Protein AF-A0A1W9QIY6-F1 (afdb_monomer_lite)

Sequence (281 aa):
MATATATATAMAIITSTATITTITSITTGARTDMPSLVPIFASGVRSLRSHEGMNVRVPRATLAYTARLLQLASQSLPTGAFAYSSGLEAVVELGWVKGEDGWREYLVTMLTSSVARLEIPYFLRMYDAWEARDGALAASFSARLRASRETRELAEQEGQMGRALARVLKELFPELELDDRSFRTYAQALSLGSVCYGIPREEAATLLAYSWVEQHVTALARLLPLGPLASQKLLDGVLPSIGRAVLIGSSLKDDEIGASCPRLALASAFHETQYCRVFRS

Secondary structure (DSSP, 8-state):
-----------------------------------------------------------HHHHHHHHHHHHHH-TTSSS-GGGB-TTHHHHHHTT-S-HHHHHHHHHHHHIIIIITTTHHHHHHHHHHHHHTT-HHHHHHHHHHHHHT--SHHHHHHHHHHHHHHHHHHHHH-GGG---GGG---HHHHHHHHHHHTT--HHHHHHHHHHHHHHHHHHHHHHHS---HHHHHHHHHHHTTHHHHHHHHHHH--GGG-----HHHHHHHHHHTT-SS-SSB-

Structure (mmCIF, N/CA/C/O backbone):
data_AF-A0A1W9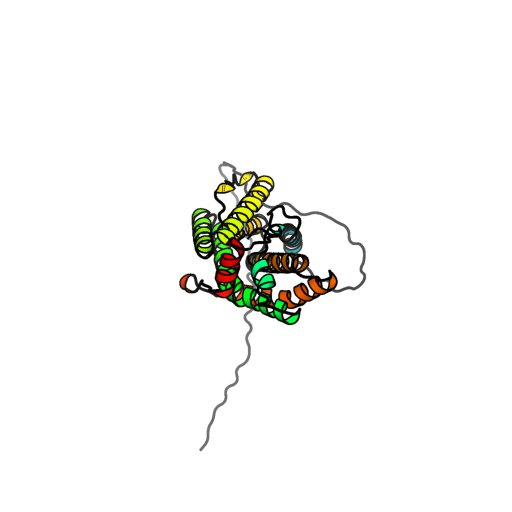QIY6-F1
#
_entry.id   AF-A0A1W9QIY6-F1
#
loop_
_atom_site.group_PDB
_atom_site.id
_atom_site.type_symbol
_atom_site.label_atom_id
_atom_site.label_alt_id
_atom_site.label_comp_id
_atom_site.label_asym_id
_atom_site.label_entity_id
_atom_site.label_seq_id
_atom_site.pdbx_PDB_ins_code
_atom_site.Cartn_x
_atom_site.Cartn_y
_atom_site.Cartn_z
_atom_site.occupancy
_atom_site.B_iso_or_equiv
_atom_site.auth_seq_id
_atom_site.auth_comp_id
_atom_site.auth_asym_id
_atom_site.auth_atom_id
_atom_site.pdbx_PDB_model_num
ATOM 1 N N . MET A 1 1 ? 25.349 -64.087 14.393 1.00 39.38 1 MET A N 1
ATOM 2 C CA . MET A 1 1 ? 26.228 -63.804 13.235 1.00 39.38 1 MET A CA 1
ATOM 3 C C . MET A 1 1 ? 25.553 -62.690 12.443 1.00 39.38 1 MET A C 1
ATOM 5 O O . MET A 1 1 ? 24.584 -62.973 11.765 1.00 39.38 1 MET A O 1
ATOM 9 N N . ALA A 1 2 ? 25.723 -61.409 12.771 1.00 31.97 2 ALA A N 1
ATOM 10 C CA . ALA A 1 2 ? 26.925 -60.573 12.655 1.00 31.97 2 ALA A CA 1
ATOM 11 C C . ALA A 1 2 ? 27.377 -60.402 11.196 1.00 31.97 2 ALA A C 1
ATOM 13 O O . ALA A 1 2 ? 28.054 -61.290 10.695 1.00 31.97 2 ALA A O 1
ATOM 14 N N . THR A 1 3 ? 26.995 -59.281 10.568 1.00 31.58 3 THR A N 1
ATOM 15 C CA . THR A 1 3 ? 27.915 -58.240 10.056 1.00 31.58 3 THR A CA 1
ATOM 16 C C . THR A 1 3 ? 27.118 -57.061 9.479 1.00 31.58 3 THR A C 1
ATOM 18 O O . THR A 1 3 ? 26.501 -57.151 8.425 1.00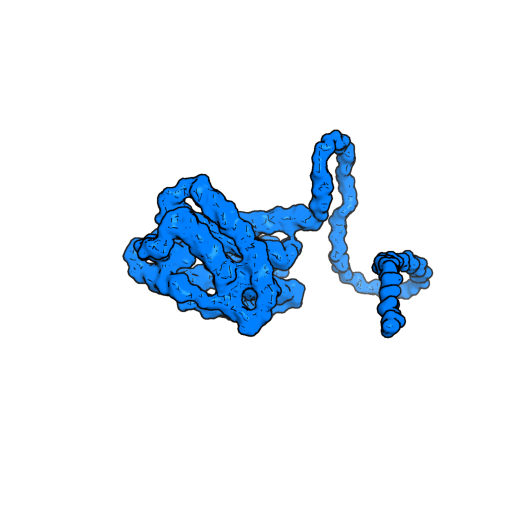 31.58 3 THR A O 1
ATOM 21 N N . ALA A 1 4 ? 27.139 -55.939 10.201 1.00 29.39 4 ALA A N 1
ATOM 22 C CA . ALA A 1 4 ? 26.782 -54.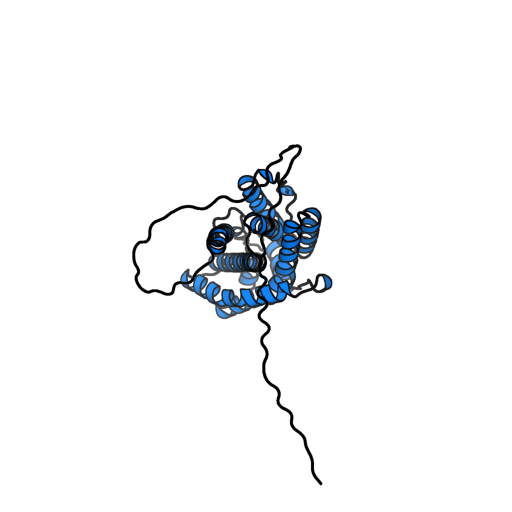619 9.696 1.00 29.39 4 ALA A CA 1
ATOM 23 C C . ALA A 1 4 ? 28.037 -53.988 9.077 1.00 29.39 4 ALA A C 1
ATOM 25 O O . ALA A 1 4 ? 29.111 -54.053 9.678 1.00 29.39 4 ALA A O 1
ATOM 26 N N . THR A 1 5 ? 27.916 -53.378 7.900 1.00 30.22 5 THR A N 1
ATOM 27 C CA . THR A 1 5 ? 29.015 -52.655 7.249 1.00 30.22 5 THR A CA 1
ATOM 28 C C . THR A 1 5 ? 28.595 -51.202 7.080 1.00 30.22 5 THR A C 1
ATOM 30 O O . THR A 1 5 ? 27.742 -50.874 6.262 1.00 30.22 5 THR A O 1
ATOM 33 N N . ALA A 1 6 ? 29.172 -50.340 7.915 1.00 29.09 6 ALA A N 1
ATOM 34 C CA . ALA A 1 6 ? 29.134 -48.896 7.765 1.00 29.09 6 ALA A CA 1
ATOM 35 C C . ALA A 1 6 ? 30.196 -48.479 6.740 1.00 29.09 6 ALA A C 1
ATOM 37 O O . ALA A 1 6 ? 31.331 -48.955 6.793 1.00 29.09 6 ALA A O 1
ATOM 38 N N . THR A 1 7 ? 29.854 -47.574 5.828 1.00 27.81 7 THR A N 1
ATOM 39 C CA . THR A 1 7 ? 30.834 -46.920 4.955 1.00 27.81 7 THR A CA 1
ATOM 40 C C . THR A 1 7 ? 30.549 -45.427 4.956 1.00 27.81 7 THR A C 1
ATOM 42 O O . THR A 1 7 ? 29.566 -44.957 4.393 1.00 27.81 7 THR A O 1
ATOM 45 N N . ALA A 1 8 ? 31.403 -44.694 5.667 1.00 26.58 8 ALA A N 1
ATOM 46 C CA . ALA A 1 8 ? 31.514 -43.249 5.598 1.00 26.58 8 ALA A CA 1
ATOM 47 C C . ALA A 1 8 ? 32.341 -42.883 4.358 1.00 26.58 8 ALA A C 1
ATOM 49 O O . ALA A 1 8 ? 33.384 -43.489 4.107 1.00 26.58 8 ALA A O 1
ATOM 50 N N . THR A 1 9 ? 31.921 -41.883 3.587 1.00 27.36 9 THR A N 1
ATOM 51 C CA . THR A 1 9 ? 32.791 -41.243 2.592 1.00 27.36 9 THR A CA 1
ATOM 52 C C . THR A 1 9 ? 32.482 -39.754 2.533 1.00 27.36 9 THR A C 1
ATOM 54 O O . THR A 1 9 ? 31.329 -39.334 2.483 1.00 27.36 9 THR A O 1
ATOM 57 N N . ALA A 1 10 ? 33.554 -38.977 2.640 1.00 25.50 10 ALA A N 1
ATOM 58 C CA . ALA A 1 10 ? 33.591 -37.547 2.855 1.00 25.50 10 ALA A CA 1
ATOM 59 C C . ALA A 1 10 ? 33.509 -36.731 1.550 1.00 25.50 10 ALA A C 1
ATOM 61 O O . ALA A 1 10 ? 34.057 -37.120 0.527 1.00 25.50 10 ALA A O 1
ATOM 62 N N . MET A 1 11 ? 32.860 -35.569 1.664 1.00 24.28 11 MET A N 1
ATOM 63 C CA . MET A 1 11 ? 33.299 -34.238 1.216 1.00 24.28 11 MET A CA 1
ATOM 64 C C . MET A 1 11 ? 33.995 -34.101 -0.156 1.00 24.28 11 MET A C 1
ATOM 66 O O . MET A 1 11 ? 35.183 -34.370 -0.295 1.00 24.28 11 MET A O 1
ATOM 70 N N . ALA A 1 12 ? 33.294 -33.490 -1.117 1.00 26.06 12 ALA A N 1
ATOM 71 C CA . ALA A 1 12 ? 33.915 -32.711 -2.190 1.00 26.06 12 ALA A CA 1
ATOM 72 C C . ALA A 1 12 ? 32.985 -31.557 -2.604 1.00 26.06 12 ALA A C 1
ATOM 74 O O . ALA A 1 12 ? 31.946 -31.750 -3.230 1.00 26.06 12 ALA A O 1
ATOM 75 N N . ILE A 1 13 ? 33.371 -30.348 -2.197 1.00 25.62 13 ILE A N 1
ATOM 76 C CA . ILE A 1 13 ? 32.809 -29.069 -2.632 1.00 25.62 13 ILE A CA 1
ATOM 77 C C . ILE A 1 13 ? 33.327 -28.823 -4.053 1.00 25.62 13 ILE A C 1
ATOM 79 O O . ILE A 1 13 ? 34.534 -28.696 -4.248 1.00 25.62 13 ILE A O 1
ATOM 83 N N . ILE A 1 14 ? 32.437 -28.779 -5.045 1.00 27.16 14 ILE A N 1
ATOM 84 C CA . ILE A 1 14 ? 32.790 -28.405 -6.421 1.00 27.16 14 ILE A CA 1
ATOM 85 C C . ILE A 1 14 ? 32.578 -26.898 -6.565 1.00 27.16 14 ILE A C 1
ATOM 87 O O . ILE A 1 14 ? 31.472 -26.421 -6.811 1.00 27.16 14 ILE A O 1
ATOM 91 N N . THR A 1 15 ? 33.657 -26.145 -6.391 1.00 27.17 15 THR A N 1
ATOM 92 C CA . THR A 1 15 ? 33.770 -24.738 -6.783 1.00 27.17 15 THR A CA 1
ATOM 93 C C . THR A 1 15 ? 34.096 -24.692 -8.277 1.00 27.17 15 THR A C 1
ATOM 95 O O . THR A 1 15 ? 35.174 -25.114 -8.692 1.00 27.17 15 THR A O 1
ATOM 98 N N . SER A 1 16 ? 33.162 -24.218 -9.105 1.00 26.12 16 SER A N 1
ATOM 99 C CA . SER A 1 16 ? 33.398 -23.989 -10.535 1.00 26.12 16 SER A CA 1
ATOM 100 C C . SER A 1 16 ? 33.968 -22.586 -10.741 1.00 26.12 16 SER A C 1
ATOM 102 O O . SER A 1 16 ? 33.288 -21.589 -10.500 1.00 26.12 16 SER A O 1
ATOM 104 N N . THR A 1 17 ? 35.225 -22.515 -11.177 1.00 29.08 17 THR A N 1
ATOM 105 C CA . THR A 1 17 ? 35.900 -21.281 -11.594 1.00 29.08 17 THR A CA 1
ATOM 106 C C . THR A 1 17 ? 36.107 -21.371 -13.104 1.00 29.08 17 THR A C 1
ATOM 108 O O . THR A 1 17 ? 36.933 -22.155 -13.567 1.00 29.08 17 THR A O 1
ATOM 111 N N . ALA A 1 18 ? 35.330 -20.619 -13.885 1.00 29.48 18 ALA A N 1
ATOM 112 C CA . ALA A 1 18 ? 35.462 -20.579 -15.339 1.00 29.48 18 ALA A CA 1
ATOM 113 C C . ALA A 1 18 ? 36.500 -19.523 -15.754 1.00 29.48 18 ALA A C 1
ATOM 115 O O . ALA A 1 18 ? 36.331 -18.326 -15.522 1.00 29.48 18 ALA A O 1
ATOM 116 N N . THR A 1 19 ? 37.584 -19.993 -16.364 1.00 27.09 19 THR A N 1
ATOM 117 C CA . THR A 1 19 ? 38.671 -19.202 -16.951 1.00 27.09 19 THR A CA 1
ATOM 118 C C . THR A 1 19 ? 38.231 -18.645 -18.309 1.00 27.09 19 THR A C 1
ATOM 120 O O . THR A 1 19 ? 37.848 -19.411 -19.189 1.00 27.09 19 THR A O 1
ATOM 123 N N . ILE A 1 20 ? 38.299 -17.324 -18.505 1.00 30.12 20 ILE A N 1
ATOM 124 C CA . ILE A 1 20 ? 38.064 -16.683 -19.810 1.00 30.12 20 ILE A CA 1
ATOM 125 C C . ILE A 1 20 ? 39.390 -16.636 -20.577 1.00 30.12 20 ILE A C 1
ATOM 127 O O . ILE A 1 20 ? 40.327 -15.946 -20.178 1.00 30.12 20 ILE A O 1
ATOM 131 N N . THR A 1 21 ? 39.461 -17.378 -21.681 1.00 25.92 21 THR A N 1
ATOM 132 C CA . THR A 1 21 ? 40.557 -17.339 -22.656 1.00 25.92 21 THR A CA 1
ATOM 133 C C . THR A 1 21 ? 40.233 -16.321 -23.749 1.00 25.92 21 THR A C 1
ATOM 135 O O . THR A 1 21 ? 39.252 -16.462 -24.473 1.00 25.92 21 THR A O 1
ATOM 138 N N . THR A 1 22 ? 41.075 -15.297 -23.877 1.00 25.16 22 THR A N 1
ATOM 139 C CA . THR A 1 22 ? 41.044 -14.301 -24.955 1.00 25.16 22 THR A CA 1
ATOM 140 C C . THR A 1 22 ? 41.525 -14.923 -26.268 1.00 25.16 22 THR A C 1
ATOM 142 O O . THR A 1 22 ? 42.641 -15.437 -26.323 1.00 25.16 22 THR A O 1
ATOM 145 N N . ILE A 1 23 ? 40.730 -14.831 -27.339 1.00 28.09 23 ILE A N 1
ATOM 146 C CA . ILE A 1 23 ? 41.186 -15.077 -28.716 1.00 28.09 23 ILE A CA 1
ATOM 147 C C . ILE A 1 23 ? 40.955 -13.809 -29.538 1.00 28.09 23 ILE A C 1
ATOM 149 O O . ILE A 1 23 ? 39.829 -13.349 -29.714 1.00 28.09 23 ILE A O 1
ATOM 153 N N . THR A 1 24 ? 42.057 -13.261 -30.040 1.00 25.56 24 THR A N 1
ATOM 154 C CA . THR A 1 24 ? 42.129 -12.139 -30.976 1.00 25.56 24 THR A CA 1
ATOM 155 C C . THR A 1 24 ? 42.009 -12.663 -32.407 1.00 25.56 24 THR A C 1
ATOM 157 O O . THR A 1 24 ? 42.781 -13.536 -32.795 1.00 25.56 24 THR A O 1
ATOM 160 N N . SER A 1 25 ? 41.123 -12.092 -33.228 1.00 28.03 25 SER A N 1
ATOM 161 C CA . SER A 1 25 ? 41.323 -12.063 -34.685 1.00 28.03 25 SER A CA 1
ATOM 162 C C . SER A 1 25 ? 40.642 -10.849 -35.331 1.00 28.03 25 SER A C 1
ATOM 164 O O . SER A 1 25 ? 39.572 -10.409 -34.920 1.00 28.03 25 SER A O 1
ATOM 166 N N . ILE A 1 26 ? 41.355 -10.286 -36.304 1.00 27.16 26 ILE A N 1
ATOM 167 C CA . ILE A 1 26 ? 41.074 -9.115 -37.151 1.00 27.16 26 ILE A CA 1
ATOM 168 C C . ILE A 1 26 ? 40.414 -9.691 -38.434 1.00 27.16 26 ILE A C 1
ATOM 170 O O . ILE A 1 26 ? 40.800 -10.780 -38.851 1.00 27.16 26 ILE A O 1
ATOM 174 N N . THR A 1 27 ? 39.407 -9.116 -39.114 1.00 28.03 27 THR A N 1
ATOM 175 C CA . THR A 1 27 ? 39.529 -8.036 -40.124 1.00 28.03 27 THR A CA 1
ATOM 176 C C . THR A 1 27 ? 38.155 -7.739 -40.791 1.00 28.03 27 THR A C 1
ATOM 178 O O . THR A 1 27 ? 37.427 -8.667 -41.121 1.00 28.03 27 THR A O 1
ATOM 181 N N . THR A 1 28 ? 37.911 -6.454 -41.104 1.00 27.62 28 THR A N 1
ATOM 182 C CA . THR A 1 28 ? 37.117 -5.844 -42.216 1.00 27.62 28 THR A CA 1
ATOM 183 C C . THR A 1 28 ? 35.589 -5.991 -42.353 1.00 27.62 28 THR A C 1
ATOM 185 O O . THR A 1 28 ? 35.088 -7.049 -42.708 1.00 27.62 28 THR A O 1
ATOM 188 N N . GLY A 1 29 ? 34.903 -4.832 -42.363 1.00 26.58 29 GLY A N 1
ATOM 189 C CA . GLY A 1 29 ? 33.902 -4.510 -43.397 1.00 26.58 29 GLY A CA 1
ATOM 190 C C . GLY A 1 29 ? 32.518 -4.020 -42.942 1.00 26.58 29 GLY A C 1
ATOM 191 O O . GLY A 1 29 ? 31.693 -4.819 -42.536 1.00 26.58 29 GLY A O 1
ATOM 192 N N . ALA A 1 30 ? 32.256 -2.727 -43.180 1.00 30.72 30 ALA A N 1
ATOM 193 C CA . ALA A 1 30 ? 30.953 -2.043 -43.300 1.00 30.72 30 ALA A CA 1
ATOM 194 C C . ALA A 1 30 ? 30.138 -1.710 -42.023 1.00 30.72 30 ALA A C 1
ATOM 196 O O . ALA A 1 30 ? 29.477 -2.537 -41.407 1.00 30.72 30 ALA A O 1
ATOM 197 N N . ARG A 1 31 ? 30.160 -0.405 -41.711 1.00 27.34 31 ARG A N 1
ATOM 198 C CA . ARG A 1 31 ? 29.375 0.336 -40.714 1.00 27.34 31 ARG A CA 1
ATOM 199 C C . ARG A 1 31 ? 27.925 0.559 -41.157 1.00 27.34 31 ARG A C 1
ATOM 201 O O . ARG A 1 31 ? 27.717 1.059 -42.257 1.00 27.34 31 ARG A O 1
ATOM 208 N N . THR A 1 32 ? 26.992 0.405 -40.220 1.00 31.30 32 THR A N 1
ATOM 209 C CA . THR A 1 32 ? 25.872 1.338 -39.989 1.00 31.30 32 THR A CA 1
ATOM 210 C C . THR A 1 32 ? 25.562 1.316 -38.492 1.00 31.30 32 THR A C 1
ATOM 212 O O . THR A 1 32 ? 25.015 0.340 -37.983 1.00 31.30 32 THR A O 1
ATOM 215 N N . ASP A 1 33 ? 25.994 2.369 -37.799 1.00 27.83 33 ASP A N 1
ATOM 216 C CA . ASP A 1 33 ? 25.956 2.528 -36.345 1.00 27.83 33 ASP A CA 1
ATOM 217 C C . ASP A 1 33 ? 24.582 3.047 -35.865 1.00 27.83 33 ASP A C 1
ATOM 219 O O . ASP A 1 33 ? 24.075 4.044 -36.376 1.00 27.83 33 ASP A O 1
ATOM 223 N N . MET A 1 34 ? 24.018 2.413 -34.833 1.00 31.78 34 MET A N 1
ATOM 224 C CA . MET A 1 34 ? 23.000 2.968 -33.923 1.00 31.78 34 MET A CA 1
ATOM 225 C C . MET A 1 34 ? 23.509 2.718 -32.492 1.00 31.78 34 MET A C 1
ATOM 227 O O . MET A 1 34 ? 23.893 1.585 -32.193 1.00 31.78 34 MET A O 1
ATOM 231 N N . PRO A 1 35 ? 23.597 3.731 -31.610 1.00 34.00 35 PRO A N 1
ATOM 232 C CA . PRO A 1 35 ? 24.405 3.611 -30.403 1.00 34.00 35 PRO A CA 1
ATOM 233 C C . PRO A 1 35 ? 23.684 2.854 -29.280 1.00 34.00 35 PRO A C 1
ATOM 235 O O . PRO A 1 35 ? 22.602 3.225 -28.830 1.00 34.00 35 PRO A O 1
ATOM 238 N N . SER A 1 36 ? 24.354 1.815 -28.783 1.00 30.31 36 SER A N 1
ATOM 239 C CA . SER A 1 36 ? 24.078 1.130 -27.523 1.00 30.31 36 SER A CA 1
ATOM 240 C C . SER A 1 36 ? 24.433 2.027 -26.329 1.00 30.31 36 SER A C 1
ATOM 242 O O . SER A 1 36 ? 25.580 2.461 -26.199 1.00 30.31 36 SER A O 1
ATOM 244 N N . LEU A 1 37 ? 23.478 2.271 -25.431 1.00 33.72 37 LEU A N 1
ATOM 245 C CA . LEU A 1 37 ? 23.706 2.976 -24.167 1.00 33.72 37 LEU A CA 1
ATOM 246 C C . LEU A 1 37 ? 24.400 2.048 -23.156 1.00 33.72 37 LEU A C 1
ATOM 248 O O . LEU A 1 37 ? 23.776 1.173 -22.563 1.00 33.72 37 LEU A O 1
ATOM 252 N N . VAL A 1 38 ? 25.700 2.261 -22.957 1.00 35.72 38 VAL A N 1
ATOM 253 C CA . VAL A 1 38 ? 26.487 1.718 -21.837 1.00 35.72 38 VAL A CA 1
ATOM 254 C C . VAL A 1 38 ? 26.607 2.814 -20.770 1.00 35.72 38 VAL A C 1
ATOM 256 O O . VAL A 1 38 ? 26.908 3.955 -21.128 1.00 35.72 38 VAL A O 1
ATOM 259 N N . PRO A 1 39 ? 26.415 2.531 -19.468 1.00 34.41 39 PRO A N 1
ATOM 260 C CA . PRO A 1 39 ? 26.562 3.553 -18.444 1.00 34.41 39 PRO A CA 1
ATOM 261 C C . PRO A 1 39 ? 28.043 3.830 -18.145 1.00 34.41 39 PRO A C 1
ATOM 263 O O . PRO A 1 39 ? 28.804 2.967 -17.708 1.00 34.41 39 PRO A O 1
ATOM 266 N N . ILE A 1 40 ? 28.430 5.082 -18.375 1.00 32.00 40 ILE A N 1
ATOM 267 C CA . ILE A 1 40 ? 29.709 5.691 -18.011 1.00 32.00 40 ILE A CA 1
ATOM 268 C C . ILE A 1 40 ? 29.637 6.088 -16.539 1.00 32.00 40 ILE A C 1
ATOM 270 O O . ILE A 1 40 ? 28.894 7.007 -16.239 1.00 32.00 40 ILE A O 1
ATOM 274 N N . PHE A 1 41 ? 30.431 5.487 -15.647 1.00 34.62 41 PHE A N 1
ATOM 275 C CA . PHE A 1 41 ? 30.936 6.174 -14.445 1.00 34.62 41 PHE A CA 1
ATOM 276 C C . PHE A 1 41 ? 32.203 5.494 -13.910 1.00 34.62 41 PHE A C 1
ATOM 278 O O . PHE A 1 41 ? 32.162 4.607 -13.058 1.00 34.62 41 PHE A O 1
ATOM 285 N N . ALA A 1 42 ? 33.357 5.974 -14.368 1.00 30.86 42 ALA A N 1
ATOM 286 C CA . ALA A 1 42 ? 34.632 5.767 -13.700 1.00 30.86 42 ALA A CA 1
ATOM 287 C C . ALA A 1 42 ? 35.417 7.081 -13.702 1.00 30.86 42 ALA A C 1
ATOM 289 O O . ALA A 1 42 ? 35.893 7.489 -14.751 1.00 30.86 42 ALA A O 1
ATOM 290 N N . SER A 1 43 ? 35.562 7.713 -12.531 1.00 28.69 43 SER A N 1
ATOM 291 C CA . SER A 1 43 ? 36.847 8.248 -12.050 1.00 28.69 43 SER A CA 1
ATOM 292 C C . SER A 1 43 ? 36.692 9.071 -10.765 1.00 28.69 43 SER A C 1
ATOM 294 O O . SER A 1 43 ? 36.016 10.092 -10.752 1.00 28.69 43 SER A O 1
ATOM 296 N N . GLY A 1 44 ? 37.418 8.648 -9.725 1.00 28.72 44 GLY A N 1
ATOM 297 C CA . GLY A 1 44 ? 38.233 9.539 -8.893 1.00 28.72 44 GLY A CA 1
ATOM 298 C C . GLY A 1 44 ? 37.568 10.306 -7.749 1.00 28.72 44 GLY A C 1
ATOM 299 O O . GLY A 1 44 ? 37.125 11.425 -7.949 1.00 28.72 44 GLY A O 1
ATOM 300 N N . VAL A 1 45 ? 37.707 9.800 -6.515 1.00 34.28 45 VAL A N 1
ATOM 301 C CA . VAL A 1 45 ? 37.973 10.659 -5.343 1.00 34.28 45 VAL A CA 1
ATOM 302 C C . VAL A 1 45 ? 38.999 9.971 -4.435 1.00 34.28 45 VAL A C 1
ATOM 304 O O . VAL A 1 45 ? 38.907 8.778 -4.150 1.00 34.28 45 VAL A O 1
ATOM 307 N N . ARG A 1 46 ? 40.015 10.752 -4.051 1.00 28.14 46 ARG A N 1
ATOM 308 C CA . ARG A 1 46 ? 41.171 10.408 -3.212 1.00 28.14 46 ARG A CA 1
ATOM 309 C C . ARG A 1 46 ? 40.775 9.906 -1.819 1.00 28.14 46 ARG A C 1
ATOM 311 O O . ARG A 1 46 ? 39.884 10.445 -1.178 1.00 28.14 46 ARG A O 1
ATOM 318 N N . SER A 1 47 ? 41.551 8.928 -1.357 1.00 29.83 47 SER A N 1
ATOM 319 C CA . SER A 1 47 ? 41.583 8.376 -0.001 1.00 29.83 47 SER A CA 1
ATOM 320 C C . SER A 1 47 ? 41.898 9.437 1.064 1.00 29.83 47 SER A C 1
ATOM 322 O O . SER A 1 47 ? 42.914 10.128 0.967 1.00 29.83 47 SER A O 1
ATOM 324 N N . LEU A 1 48 ? 41.061 9.507 2.102 1.00 29.31 48 LEU A N 1
ATOM 325 C CA . LEU A 1 48 ? 41.402 10.040 3.423 1.00 29.31 48 LEU A CA 1
ATOM 326 C C . LEU A 1 48 ? 41.235 8.911 4.450 1.00 29.31 48 LEU A C 1
ATOM 328 O O . LEU A 1 48 ? 40.308 8.107 4.368 1.00 29.31 48 LEU A O 1
ATOM 332 N N . ARG A 1 49 ? 42.216 8.808 5.349 1.00 31.59 49 ARG A N 1
ATOM 333 C CA . ARG A 1 49 ? 42.507 7.637 6.184 1.00 31.59 49 ARG A CA 1
ATOM 334 C C . ARG A 1 49 ? 41.476 7.398 7.301 1.00 31.59 49 ARG A C 1
ATOM 336 O O . ARG A 1 49 ? 41.101 8.314 8.019 1.00 31.59 49 ARG A O 1
ATOM 343 N N . SER A 1 50 ? 41.112 6.120 7.404 1.00 33.59 50 SER A N 1
ATOM 344 C CA . SER A 1 50 ? 40.554 5.305 8.499 1.00 33.59 50 SER A CA 1
ATOM 345 C C . SER A 1 50 ? 40.294 5.921 9.886 1.00 33.59 50 SER A C 1
ATOM 347 O O . SER A 1 50 ? 41.234 6.225 10.619 1.00 33.59 50 SER A O 1
ATOM 349 N N . HIS A 1 51 ? 39.029 5.844 10.315 1.00 32.06 51 HIS A N 1
ATOM 350 C CA . HIS A 1 51 ? 38.665 5.346 11.646 1.00 32.06 51 HIS A CA 1
ATOM 351 C C . HIS A 1 51 ? 37.944 3.999 11.470 1.00 32.06 51 HIS A C 1
ATOM 353 O O . HIS A 1 51 ? 37.078 3.869 10.605 1.00 32.06 51 HIS A O 1
ATOM 359 N N . GLU A 1 52 ? 38.356 2.985 12.233 1.00 41.78 52 GLU A N 1
ATOM 360 C CA . GLU A 1 52 ? 37.788 1.633 12.227 1.00 41.78 52 GLU A CA 1
ATOM 361 C C . GLU A 1 52 ? 36.304 1.659 12.618 1.00 41.78 52 GLU A C 1
ATOM 363 O O . GLU A 1 52 ? 35.941 1.974 13.747 1.00 41.78 52 GLU A O 1
ATOM 368 N N . GLY A 1 53 ? 35.443 1.320 11.663 1.00 33.47 53 GLY A N 1
ATOM 369 C CA . GLY A 1 53 ? 34.009 1.170 11.854 1.00 33.47 53 GLY A CA 1
ATOM 370 C C . GLY A 1 53 ? 33.450 0.347 10.702 1.00 33.47 53 GLY A C 1
ATOM 371 O O . GLY A 1 53 ? 33.623 0.714 9.544 1.00 33.47 53 GLY A O 1
ATOM 372 N N . MET A 1 54 ? 32.877 -0.808 11.042 1.00 32.34 54 MET A N 1
ATOM 373 C CA . MET A 1 54 ? 32.047 -1.704 10.229 1.00 32.34 54 MET A CA 1
ATOM 374 C C . MET A 1 54 ? 31.872 -1.272 8.760 1.00 32.34 54 MET A C 1
ATOM 376 O O . MET A 1 54 ? 30.972 -0.513 8.409 1.00 32.34 54 MET A O 1
ATOM 380 N N . ASN A 1 55 ? 32.756 -1.762 7.890 1.00 32.44 55 ASN A N 1
ATOM 381 C CA . ASN A 1 55 ? 32.752 -1.431 6.469 1.00 32.44 55 ASN A CA 1
ATOM 382 C C . ASN A 1 55 ? 31.660 -2.259 5.767 1.00 32.44 55 ASN A C 1
ATOM 384 O O . ASN A 1 55 ? 31.947 -3.234 5.069 1.00 32.44 55 ASN A O 1
ATOM 388 N N . VAL A 1 56 ? 30.389 -1.919 6.010 1.00 39.56 56 VAL A N 1
ATOM 389 C CA . VAL A 1 56 ? 29.259 -2.481 5.265 1.00 39.56 56 VAL A CA 1
ATOM 390 C C . VAL A 1 56 ? 29.402 -1.973 3.835 1.00 39.56 56 VAL A C 1
ATOM 392 O O . VAL A 1 56 ? 29.040 -0.841 3.519 1.00 39.56 56 VAL A O 1
ATOM 395 N N . ARG A 1 57 ? 29.995 -2.794 2.963 1.00 34.69 57 ARG A N 1
ATOM 396 C CA . ARG A 1 57 ? 30.032 -2.543 1.520 1.00 34.69 57 ARG A CA 1
ATOM 397 C C . ARG A 1 57 ? 28.611 -2.664 0.980 1.00 34.69 57 ARG A C 1
ATOM 399 O O . ARG A 1 57 ? 28.237 -3.698 0.441 1.00 34.69 57 ARG A O 1
ATOM 406 N N . VAL A 1 58 ? 27.820 -1.608 1.129 1.00 45.06 58 VAL A N 1
ATOM 407 C CA . VAL A 1 58 ? 26.570 -1.463 0.389 1.00 45.06 58 VAL A CA 1
ATOM 408 C C . VAL A 1 58 ? 26.956 -1.307 -1.089 1.00 45.06 58 VAL A C 1
ATOM 410 O O . VAL A 1 58 ? 27.750 -0.412 -1.407 1.00 45.06 58 VAL A O 1
ATOM 413 N N . PRO A 1 59 ? 26.484 -2.173 -2.004 1.00 45.66 59 PRO A N 1
ATOM 414 C CA . PRO A 1 59 ? 26.767 -2.019 -3.426 1.00 45.66 59 PRO A CA 1
ATOM 415 C C . PRO A 1 59 ? 26.359 -0.616 -3.900 1.00 45.66 59 PRO A C 1
ATOM 417 O O . PRO A 1 59 ? 25.306 -0.110 -3.523 1.00 45.66 59 PRO A O 1
ATOM 420 N N . ARG A 1 60 ? 27.169 0.038 -4.744 1.00 52.88 60 ARG A N 1
ATOM 421 C CA . ARG A 1 60 ? 26.861 1.394 -5.255 1.00 52.88 60 ARG A CA 1
ATOM 422 C C . ARG A 1 60 ? 25.499 1.477 -5.963 1.00 52.88 60 ARG A C 1
ATOM 424 O O . ARG A 1 60 ? 24.868 2.525 -5.908 1.00 52.88 60 ARG A O 1
ATOM 431 N N . ALA A 1 61 ? 25.043 0.378 -6.571 1.00 62.38 61 ALA A N 1
ATOM 432 C CA . ALA A 1 61 ? 23.704 0.260 -7.150 1.00 62.38 61 ALA A CA 1
ATOM 433 C C . ALA A 1 61 ? 22.595 0.318 -6.081 1.00 62.38 61 ALA A C 1
ATOM 435 O O . ALA A 1 61 ? 21.586 0.984 -6.286 1.00 62.38 61 ALA A O 1
ATOM 436 N N . THR A 1 62 ? 22.826 -0.284 -4.910 1.00 64.25 62 THR A N 1
ATOM 437 C CA . THR A 1 62 ? 21.906 -0.244 -3.765 1.00 64.25 62 THR A CA 1
ATOM 438 C C . THR A 1 62 ? 21.715 1.168 -3.234 1.00 64.25 62 THR A C 1
ATOM 440 O O . THR A 1 62 ? 20.589 1.597 -3.022 1.00 64.25 62 THR A O 1
ATOM 443 N N . LEU A 1 63 ? 22.789 1.953 -3.111 1.00 72.44 63 LEU A N 1
ATOM 444 C CA . LEU A 1 63 ? 22.666 3.353 -2.686 1.00 72.44 63 LEU A CA 1
ATOM 445 C C . LEU A 1 63 ? 21.872 4.209 -3.687 1.00 72.44 63 LEU A C 1
ATOM 447 O O . LEU A 1 63 ? 21.176 5.137 -3.275 1.00 72.44 63 LEU A O 1
ATOM 451 N N . ALA A 1 64 ? 21.954 3.892 -4.984 1.00 78.69 64 ALA A N 1
ATOM 452 C CA . ALA A 1 64 ? 21.264 4.637 -6.030 1.00 78.69 64 ALA A CA 1
ATOM 453 C C . ALA A 1 64 ? 19.741 4.415 -6.001 1.00 78.69 64 ALA A C 1
ATOM 455 O O . ALA A 1 64 ? 18.997 5.396 -6.060 1.00 78.69 64 ALA A O 1
ATOM 456 N N . TYR A 1 65 ? 19.269 3.168 -5.854 1.00 90.38 65 TYR A N 1
ATOM 457 C CA . TYR A 1 65 ? 17.825 2.908 -5.783 1.00 90.38 65 TYR A CA 1
ATOM 458 C C . TYR A 1 65 ? 17.233 3.216 -4.403 1.00 90.38 65 TYR A C 1
ATOM 460 O O . TYR A 1 65 ? 16.079 3.630 -4.338 1.00 90.38 65 TYR A O 1
ATOM 468 N N . THR A 1 66 ? 17.993 3.108 -3.303 1.00 93.56 66 THR A N 1
ATOM 469 C CA . THR A 1 66 ? 17.479 3.421 -1.953 1.00 93.56 66 THR A CA 1
ATOM 470 C C . THR A 1 66 ? 16.958 4.852 -1.855 1.00 93.56 66 THR A C 1
ATOM 472 O O . THR A 1 66 ? 15.875 5.074 -1.322 1.00 93.56 66 THR A O 1
ATOM 475 N N . ALA A 1 67 ? 17.670 5.835 -2.416 1.00 93.62 67 ALA A N 1
ATOM 476 C CA . ALA A 1 67 ? 17.192 7.219 -2.428 1.00 93.62 67 ALA A CA 1
ATOM 477 C C . ALA A 1 67 ? 15.863 7.372 -3.195 1.00 93.62 67 ALA A C 1
ATOM 479 O O . ALA A 1 67 ? 15.012 8.170 -2.806 1.00 93.62 67 ALA A O 1
ATOM 480 N N . ARG A 1 68 ? 15.661 6.583 -4.258 1.00 94.00 68 ARG A N 1
ATOM 481 C CA . ARG A 1 68 ? 14.418 6.568 -5.045 1.00 94.00 68 ARG A CA 1
ATOM 482 C C . ARG A 1 68 ? 13.284 5.850 -4.329 1.00 94.00 68 ARG A C 1
ATOM 484 O O . ARG A 1 68 ? 12.158 6.332 -4.355 1.00 94.00 68 ARG A O 1
ATOM 491 N N . LEU A 1 69 ? 13.590 4.764 -3.624 1.00 95.19 69 LEU A N 1
ATOM 492 C CA . LEU A 1 69 ? 12.647 4.085 -2.743 1.00 95.19 69 LEU A CA 1
ATOM 493 C C . LEU A 1 69 ? 12.142 5.048 -1.665 1.00 95.19 69 LEU A C 1
ATOM 495 O O . LEU A 1 69 ? 10.937 5.191 -1.501 1.00 95.19 69 LEU A O 1
ATOM 499 N N . LEU A 1 70 ? 13.043 5.782 -1.003 1.00 94.81 70 LEU A N 1
ATOM 500 C CA . LEU A 1 70 ? 12.674 6.803 -0.015 1.00 94.81 70 LEU A CA 1
ATOM 501 C C . LEU A 1 70 ? 11.862 7.952 -0.632 1.00 94.81 70 LEU A C 1
ATOM 503 O O . LEU A 1 70 ? 10.932 8.452 -0.005 1.00 94.81 70 LEU A O 1
ATOM 507 N N . GLN A 1 71 ? 12.182 8.358 -1.865 1.00 94.50 71 GLN A N 1
ATOM 508 C CA . GLN A 1 71 ? 11.409 9.365 -2.593 1.00 94.50 71 GLN A CA 1
ATOM 509 C C . GLN A 1 71 ? 9.966 8.897 -2.844 1.00 94.50 71 GLN A C 1
ATOM 511 O O . GLN A 1 71 ? 9.034 9.665 -2.614 1.00 94.50 71 GLN A O 1
ATOM 516 N N . LEU A 1 72 ? 9.775 7.651 -3.288 1.00 95.19 72 LEU A N 1
ATOM 517 C CA . LEU A 1 72 ? 8.449 7.068 -3.521 1.00 95.19 72 LEU A CA 1
ATOM 518 C C . LEU A 1 72 ? 7.692 6.759 -2.221 1.00 95.19 72 LEU A C 1
ATOM 520 O O . LEU A 1 72 ? 6.467 6.825 -2.208 1.00 95.19 72 LEU A O 1
ATOM 524 N N . ALA A 1 73 ? 8.404 6.454 -1.135 1.00 93.94 73 ALA A N 1
ATOM 525 C CA . ALA A 1 73 ? 7.824 6.232 0.189 1.00 93.94 73 ALA A CA 1
ATOM 526 C C . ALA A 1 73 ? 7.398 7.533 0.885 1.00 93.94 73 ALA A C 1
ATOM 528 O O . ALA A 1 73 ? 6.729 7.488 1.908 1.00 93.94 73 ALA A O 1
ATOM 529 N N . SER A 1 74 ? 7.815 8.696 0.379 1.00 91.75 74 SER A N 1
ATOM 530 C CA . SER A 1 74 ? 7.596 9.966 1.062 1.00 91.75 74 SER A CA 1
ATOM 531 C C . SER A 1 74 ? 6.113 10.330 1.154 1.00 91.75 74 SER A C 1
ATOM 533 O O . SER A 1 74 ? 5.414 10.403 0.144 1.00 91.75 74 SER A O 1
ATOM 535 N N . GLN A 1 75 ? 5.663 10.714 2.351 1.00 84.12 75 GLN A N 1
ATOM 536 C CA . GLN A 1 75 ? 4.322 11.275 2.569 1.00 84.12 75 GLN A CA 1
ATOM 537 C C . GLN A 1 75 ? 4.048 12.557 1.770 1.00 84.12 75 GLN A C 1
ATOM 539 O O . GLN A 1 75 ? 2.894 12.902 1.522 1.00 84.12 75 GLN A O 1
ATOM 544 N N . SER A 1 76 ? 5.102 13.264 1.357 1.00 87.12 76 SER A N 1
ATOM 545 C CA . SER A 1 76 ? 5.003 14.473 0.536 1.00 87.12 76 SER A CA 1
ATOM 546 C C . SER A 1 76 ? 4.734 14.174 -0.942 1.00 87.12 76 SER A C 1
ATOM 548 O O . SER A 1 76 ? 4.557 15.107 -1.727 1.00 87.12 76 SER A O 1
ATOM 550 N N . LEU A 1 77 ? 4.714 12.899 -1.350 1.00 90.62 77 LEU A N 1
ATOM 551 C CA . LEU A 1 77 ? 4.379 12.512 -2.714 1.00 90.62 77 LEU A CA 1
ATOM 552 C C . LEU A 1 77 ? 2.929 12.941 -3.016 1.00 90.62 77 LEU A C 1
ATOM 554 O O . LEU A 1 77 ? 2.021 12.585 -2.260 1.00 90.62 77 LEU A O 1
ATOM 558 N N . PRO A 1 78 ? 2.664 13.692 -4.103 1.00 91.38 78 PRO A N 1
ATOM 559 C CA . PRO A 1 78 ? 1.367 14.333 -4.330 1.00 91.38 78 PRO A CA 1
ATOM 560 C C . PRO A 1 78 ? 0.326 13.350 -4.897 1.00 91.38 78 PRO A C 1
ATOM 562 O O . PRO A 1 78 ? -0.246 13.549 -5.966 1.00 91.38 78 PRO A O 1
ATOM 565 N N . THR A 1 79 ? 0.067 12.271 -4.161 1.00 90.69 79 THR A N 1
ATOM 566 C CA . THR A 1 79 ? -0.901 11.214 -4.489 1.00 90.69 79 THR A CA 1
ATOM 567 C C . THR A 1 79 ? -2.299 11.517 -3.954 1.00 90.69 79 THR A C 1
ATOM 569 O O . THR A 1 79 ? -3.275 10.911 -4.390 1.00 90.69 79 THR A O 1
ATOM 572 N N . GLY A 1 80 ? -2.408 12.450 -3.001 1.00 86.31 80 GLY A N 1
ATOM 573 C CA . GLY A 1 80 ? -3.653 12.748 -2.292 1.00 86.31 80 GLY A CA 1
ATOM 574 C C . GLY A 1 80 ? -4.037 11.702 -1.241 1.00 86.31 80 GLY A C 1
ATOM 575 O O . GLY A 1 80 ? -5.140 11.781 -0.707 1.00 86.31 80 GLY A O 1
ATOM 576 N N . ALA A 1 81 ? -3.146 10.755 -0.911 1.00 85.94 81 ALA A N 1
ATOM 577 C CA . ALA A 1 81 ? -3.406 9.678 0.051 1.00 85.94 81 ALA A CA 1
ATOM 578 C C . ALA A 1 81 ? -3.887 10.187 1.423 1.00 85.94 81 ALA A C 1
ATOM 580 O O . ALA A 1 81 ? -4.742 9.569 2.050 1.00 85.94 81 ALA A O 1
ATOM 581 N N . PHE A 1 82 ? -3.399 11.355 1.860 1.00 82.81 82 PHE A N 1
ATOM 582 C CA . PHE A 1 82 ? -3.776 11.973 3.135 1.00 82.81 82 PHE A CA 1
ATOM 583 C C . PHE A 1 82 ? -5.275 12.306 3.247 1.00 82.81 82 PHE A C 1
ATOM 585 O O . PHE A 1 82 ? -5.775 12.503 4.353 1.00 82.81 82 PHE A O 1
ATOM 592 N N . ALA A 1 83 ? -6.001 12.420 2.133 1.00 82.06 83 ALA A N 1
ATOM 593 C CA . ALA A 1 83 ? -7.430 12.720 2.146 1.00 82.06 83 ALA A CA 1
ATOM 594 C C . ALA A 1 83 ? -8.298 11.501 2.503 1.00 82.06 83 ALA A C 1
ATOM 596 O O . ALA A 1 83 ? -9.496 11.677 2.726 1.00 82.06 83 ALA A O 1
ATOM 597 N N . TYR A 1 84 ? -7.709 10.301 2.567 1.00 86.88 84 TYR A N 1
ATOM 598 C CA . TYR A 1 84 ? -8.432 9.039 2.660 1.00 86.88 84 TYR A CA 1
ATOM 599 C C . TYR A 1 84 ? -8.192 8.289 3.969 1.00 86.88 84 TYR A C 1
ATOM 601 O O . TYR A 1 84 ? -7.045 8.114 4.381 1.00 86.88 84 TYR A O 1
ATOM 609 N N . SER A 1 85 ? -9.267 7.790 4.586 1.00 87.50 85 SER A N 1
ATOM 610 C CA . SER A 1 85 ? -9.191 6.905 5.760 1.00 87.50 85 SER A CA 1
ATOM 611 C C . SER A 1 85 ? -9.307 5.419 5.405 1.00 87.50 85 SER A C 1
ATOM 613 O O . SER A 1 85 ? -9.032 4.576 6.255 1.00 87.50 85 SER A O 1
ATOM 615 N N . SER A 1 86 ? -9.678 5.082 4.163 1.00 88.62 86 SER A N 1
ATOM 616 C CA . SER A 1 86 ? -9.917 3.701 3.710 1.00 88.62 86 SER A CA 1
ATOM 617 C C . SER A 1 86 ? -10.900 2.945 4.620 1.00 88.62 86 SER A C 1
ATOM 619 O O . SER A 1 86 ? -10.669 1.794 4.983 1.00 88.62 86 SER A O 1
ATOM 621 N N . GLY A 1 87 ? -11.970 3.615 5.065 1.00 88.06 87 GLY A N 1
ATOM 622 C CA . GLY A 1 87 ? -12.975 3.049 5.973 1.00 88.06 87 GLY A CA 1
ATOM 623 C C . GLY A 1 87 ? -12.605 3.052 7.464 1.00 88.06 87 GLY A C 1
ATOM 624 O O . GLY A 1 87 ? -13.451 2.708 8.289 1.00 88.06 87 GLY A O 1
ATOM 625 N N . LEU A 1 88 ? -11.394 3.477 7.854 1.00 91.38 88 LEU A N 1
ATOM 626 C CA . LEU A 1 88 ? -10.995 3.550 9.270 1.00 91.38 88 LEU A CA 1
ATOM 627 C C . LEU A 1 88 ? -11.865 4.505 10.094 1.00 91.38 88 LEU A C 1
ATOM 629 O O . LEU A 1 88 ? -12.068 4.259 11.280 1.00 91.38 88 LEU A O 1
ATOM 633 N N . GLU A 1 89 ? -12.390 5.571 9.485 1.00 90.88 89 GLU A N 1
ATOM 634 C CA . GLU A 1 89 ? -13.264 6.530 10.172 1.00 90.88 89 GLU A CA 1
ATOM 635 C C . GLU A 1 89 ? -14.529 5.848 10.720 1.00 90.88 89 GLU A C 1
ATOM 637 O O . GLU A 1 89 ? -14.845 6.004 11.900 1.00 90.88 89 GLU A O 1
ATOM 642 N N . ALA A 1 90 ? -15.160 4.977 9.927 1.00 89.19 90 ALA A N 1
ATOM 643 C CA . ALA A 1 90 ? -16.302 4.182 10.374 1.00 89.19 90 ALA A CA 1
ATOM 644 C C . ALA A 1 90 ? -15.912 3.134 11.434 1.00 89.19 90 ALA A C 1
ATOM 646 O O . ALA A 1 90 ? -16.651 2.912 12.391 1.00 89.19 90 ALA A O 1
ATOM 647 N N . VAL A 1 91 ? -14.734 2.503 11.319 1.00 91.69 91 VAL A N 1
ATOM 648 C CA . VAL A 1 91 ? -14.241 1.547 12.337 1.00 91.69 91 VAL A CA 1
ATOM 649 C C . VAL A 1 91 ? -14.074 2.229 13.701 1.00 91.69 91 VAL A C 1
ATOM 651 O O . VAL A 1 91 ? -14.398 1.629 14.732 1.00 91.69 91 VAL A O 1
ATOM 654 N N . VAL A 1 92 ? -13.582 3.473 13.706 1.00 91.81 92 VAL A N 1
ATOM 655 C CA . VAL A 1 92 ? -13.435 4.300 14.912 1.00 91.81 92 VAL A CA 1
ATOM 656 C C . VAL A 1 92 ? -14.801 4.692 15.471 1.00 91.81 92 VAL A C 1
ATOM 658 O O . VAL A 1 92 ? -15.041 4.464 16.656 1.00 91.81 92 VAL A O 1
ATOM 661 N N . GLU A 1 93 ? -15.700 5.230 14.642 1.00 88.94 93 GLU A N 1
ATOM 662 C CA . GLU A 1 93 ? -17.040 5.662 15.072 1.00 88.94 93 GLU A CA 1
ATOM 663 C C . GLU A 1 93 ? -17.843 4.509 15.690 1.00 88.94 93 GLU A C 1
ATOM 665 O O . GLU A 1 93 ? -18.438 4.655 16.758 1.00 88.94 93 GLU A O 1
ATOM 670 N N . LEU A 1 94 ? -17.795 3.328 15.069 1.00 90.12 94 LEU A N 1
ATOM 671 C CA . LEU A 1 94 ? -18.481 2.129 15.554 1.00 90.12 94 LEU A CA 1
ATOM 672 C C . LEU A 1 94 ? -17.788 1.479 16.763 1.00 90.12 94 LEU A C 1
ATOM 674 O O . LEU A 1 94 ? -18.305 0.514 17.333 1.00 90.12 94 LEU A O 1
ATOM 678 N N . GLY A 1 95 ? -16.606 1.964 17.157 1.00 91.56 95 GLY A N 1
ATOM 679 C CA . GLY A 1 95 ? -15.857 1.470 18.311 1.00 91.56 95 GLY A CA 1
ATOM 680 C C . GLY A 1 95 ? -15.420 0.007 18.190 1.00 91.56 95 GLY A C 1
ATOM 681 O O . GLY A 1 95 ? -15.298 -0.680 19.207 1.00 91.56 95 GLY A O 1
ATOM 682 N N . TRP A 1 96 ? -15.214 -0.486 16.965 1.00 92.88 96 TRP A N 1
ATOM 683 C CA . TRP A 1 96 ? -14.877 -1.888 16.687 1.00 92.88 96 TRP A CA 1
ATOM 684 C C . TRP A 1 96 ? -13.481 -2.290 17.149 1.00 92.88 96 TRP A C 1
ATOM 686 O O . TRP A 1 96 ? -13.253 -3.462 17.448 1.00 92.88 96 TRP A O 1
ATOM 696 N N . VAL A 1 97 ? -12.561 -1.329 17.181 1.00 94.25 97 VAL A N 1
ATOM 697 C CA . VAL A 1 97 ? -11.178 -1.503 17.618 1.00 94.25 97 VAL A CA 1
ATOM 698 C C . VAL A 1 97 ? -10.890 -0.461 18.690 1.00 94.25 97 VAL A C 1
ATOM 700 O O . VAL A 1 97 ? -11.287 0.698 18.569 1.00 94.25 97 VAL A O 1
ATOM 703 N N . LYS A 1 98 ? -10.234 -0.881 19.773 1.00 89.44 98 LYS A N 1
ATOM 704 C CA . LYS A 1 98 ? -9.958 -0.036 20.936 1.00 89.44 98 LYS A CA 1
ATOM 705 C C . LYS A 1 98 ? -8.540 -0.272 21.434 1.00 89.44 98 LYS A C 1
ATOM 707 O O . LYS A 1 98 ? -8.059 -1.401 21.424 1.00 89.44 98 LYS A O 1
ATOM 712 N N . GLY A 1 99 ? -7.924 0.795 21.935 1.00 90.25 99 GLY A N 1
ATOM 713 C CA . GLY A 1 99 ? -6.577 0.755 22.499 1.00 90.25 99 GLY A CA 1
ATOM 714 C C . GLY A 1 99 ? -5.478 0.564 21.452 1.00 90.25 99 GLY A C 1
ATOM 715 O O . GLY A 1 99 ? -5.722 0.145 20.322 1.00 90.25 99 GLY A O 1
ATOM 716 N N . GLU A 1 100 ? -4.247 0.890 21.839 1.00 89.50 100 GLU A N 1
ATOM 717 C CA . GLU A 1 100 ? -3.077 0.812 20.953 1.00 89.50 100 GLU A CA 1
ATOM 718 C C . GLU A 1 100 ? -2.803 -0.627 20.488 1.00 89.50 100 GLU A C 1
ATOM 720 O O . GLU A 1 100 ? -2.549 -0.857 19.305 1.00 89.50 100 GLU A O 1
ATOM 725 N N . ASP A 1 101 ? -2.931 -1.606 21.391 1.00 92.50 101 ASP A N 1
ATOM 726 C CA . ASP A 1 101 ? -2.742 -3.025 21.072 1.00 92.50 101 ASP A CA 1
ATOM 727 C C . ASP A 1 101 ? -3.759 -3.532 20.045 1.00 92.50 101 ASP A C 1
ATOM 729 O O . ASP A 1 101 ? -3.382 -4.234 19.106 1.00 92.50 101 ASP A O 1
ATOM 733 N N . GLY A 1 102 ? -5.025 -3.123 20.178 1.00 95.50 102 GLY A N 1
ATOM 734 C CA . GLY A 1 102 ? -6.082 -3.498 19.242 1.00 95.50 102 GLY A CA 1
ATOM 735 C C . GLY A 1 102 ? -5.846 -2.924 17.846 1.00 95.50 102 GLY A C 1
ATOM 736 O O . GLY A 1 102 ? -6.031 -3.624 16.854 1.00 95.50 102 GLY A O 1
ATOM 737 N N . TRP A 1 103 ? -5.384 -1.673 17.745 1.00 95.56 103 TRP A N 1
ATOM 738 C CA . TRP A 1 103 ? -5.041 -1.074 16.450 1.00 95.56 103 TRP A CA 1
ATOM 739 C C . TRP A 1 103 ? -3.819 -1.722 15.809 1.00 95.56 103 TRP A C 1
ATOM 741 O O . TRP A 1 103 ? -3.820 -1.947 14.599 1.00 95.56 103 TRP A O 1
ATOM 751 N N . ARG A 1 104 ? -2.806 -2.085 16.603 1.00 96.25 104 ARG A N 1
ATOM 752 C CA . ARG A 1 104 ? -1.664 -2.857 16.101 1.00 96.25 104 ARG A CA 1
ATOM 753 C C . ARG A 1 104 ? -2.126 -4.200 15.542 1.00 96.25 104 ARG A C 1
ATOM 755 O O . ARG A 1 104 ? -1.778 -4.534 14.413 1.00 96.25 104 ARG A O 1
ATOM 762 N N . GLU A 1 105 ? -2.925 -4.949 16.299 1.00 96.44 105 GLU A N 1
ATOM 763 C CA . GLU A 1 105 ? -3.464 -6.241 15.862 1.00 96.44 105 GLU A CA 1
ATOM 764 C C . GLU A 1 105 ? -4.318 -6.101 14.598 1.00 96.44 105 GLU A C 1
ATOM 766 O O . GLU A 1 105 ? -4.161 -6.883 13.658 1.00 96.44 105 GLU A O 1
ATOM 771 N N . TYR A 1 106 ? -5.166 -5.072 14.533 1.00 95.81 106 TYR A N 1
ATOM 772 C CA . TYR A 1 106 ? -5.982 -4.772 13.361 1.00 95.81 106 TYR A CA 1
ATOM 773 C C . TYR A 1 106 ? -5.119 -4.533 12.115 1.00 95.81 106 TYR A C 1
ATOM 775 O O . TYR A 1 106 ? -5.330 -5.180 11.088 1.00 95.81 106 TYR A O 1
ATOM 783 N N . LEU A 1 107 ? -4.112 -3.655 12.200 1.00 96.69 107 LEU A N 1
ATOM 784 C CA . LEU A 1 107 ? -3.236 -3.341 11.068 1.00 96.69 107 LEU A CA 1
ATOM 785 C C . LEU A 1 107 ? -2.381 -4.538 10.646 1.00 96.69 107 LEU A C 1
ATOM 787 O O . LEU A 1 107 ? -2.268 -4.803 9.452 1.00 96.69 107 LEU A O 1
ATOM 791 N N . VAL A 1 108 ? -1.831 -5.298 11.599 1.00 97.31 108 VAL A N 1
ATOM 792 C CA . VAL A 1 108 ? -1.094 -6.538 11.301 1.00 97.31 108 VAL A CA 1
ATOM 793 C C . VAL A 1 108 ? -2.004 -7.546 10.602 1.00 97.31 108 VAL A C 1
ATOM 795 O O . VAL A 1 108 ? -1.610 -8.134 9.597 1.00 97.31 108 VAL A O 1
ATOM 798 N N . THR A 1 109 ? -3.237 -7.715 11.082 1.00 95.50 109 THR A N 1
ATOM 799 C CA . THR A 1 109 ? -4.207 -8.642 10.489 1.00 95.50 109 THR A CA 1
ATOM 800 C C . THR A 1 109 ? -4.563 -8.237 9.065 1.00 95.50 109 THR A C 1
ATOM 802 O O . THR A 1 109 ? -4.526 -9.082 8.169 1.00 95.50 109 THR A O 1
ATOM 805 N N . MET A 1 110 ? -4.848 -6.956 8.829 1.00 95.62 110 MET A N 1
ATOM 806 C CA . MET A 1 110 ? -5.127 -6.425 7.494 1.00 95.62 110 MET A CA 1
ATOM 807 C C . MET A 1 110 ? -3.929 -6.591 6.555 1.00 95.62 110 MET A C 1
ATOM 809 O O . MET A 1 110 ? -4.090 -7.063 5.427 1.00 95.62 110 MET A O 1
ATOM 813 N N . LEU A 1 111 ? -2.723 -6.292 7.039 1.00 96.69 111 LEU A N 1
ATOM 814 C CA . LEU A 1 111 ? -1.489 -6.441 6.277 1.00 96.69 111 LEU A CA 1
ATOM 815 C C . LEU A 1 111 ? -1.256 -7.903 5.867 1.00 96.69 111 LEU A C 1
ATOM 817 O O . LEU A 1 111 ? -0.898 -8.173 4.725 1.00 96.69 111 LEU A O 1
ATOM 821 N N . THR A 1 112 ? -1.486 -8.867 6.762 1.00 94.69 112 THR A N 1
ATOM 822 C CA . THR A 1 112 ? -1.172 -10.278 6.476 1.00 94.69 112 THR A CA 1
ATOM 823 C C . THR A 1 112 ? -2.323 -11.090 5.890 1.00 94.69 112 THR A C 1
ATOM 825 O O . THR A 1 112 ? -2.078 -12.181 5.381 1.00 94.69 112 THR A O 1
ATOM 828 N N . SER A 1 113 ? -3.553 -10.572 5.925 1.00 90.69 113 SER A N 1
ATOM 829 C CA . SER A 1 113 ? -4.744 -11.269 5.410 1.00 90.69 113 SER A CA 1
ATOM 830 C C . SER A 1 113 ? -5.295 -10.647 4.127 1.00 90.69 113 SER A C 1
ATOM 832 O O . SER A 1 113 ? -5.757 -11.388 3.265 1.00 90.69 113 SER A O 1
ATOM 834 N N . SER A 1 114 ? -5.223 -9.318 3.984 1.00 93.69 114 SER A N 1
ATOM 835 C CA . SER A 1 114 ? -5.632 -8.602 2.768 1.00 93.69 114 SER A CA 1
ATOM 836 C C . SER A 1 114 ? -4.419 -8.278 1.908 1.00 93.69 114 SER A C 1
ATOM 838 O O . SER A 1 114 ? -4.220 -8.908 0.872 1.00 93.69 114 SER A O 1
ATOM 840 N N . VAL A 1 115 ? -3.551 -7.383 2.395 1.00 96.81 115 VAL A N 1
ATOM 841 C CA . VAL A 1 115 ? -2.435 -6.814 1.615 1.00 96.81 115 VAL A CA 1
ATOM 842 C C . VAL A 1 115 ? -1.506 -7.900 1.083 1.00 96.81 115 VAL A C 1
ATOM 844 O O . VAL A 1 115 ? -1.171 -7.923 -0.100 1.00 96.81 115 VAL A O 1
ATOM 847 N N . ALA A 1 116 ? -1.158 -8.861 1.934 1.00 97.62 116 ALA A N 1
ATOM 848 C CA . ALA A 1 116 ? -0.344 -10.014 1.577 1.00 97.62 116 ALA A CA 1
ATOM 849 C C . ALA A 1 116 ? -0.972 -10.935 0.523 1.00 97.62 116 ALA A C 1
ATOM 851 O O . ALA A 1 116 ? -0.244 -11.618 -0.188 1.00 97.62 116 ALA A O 1
ATOM 852 N N . ARG A 1 117 ? -2.304 -11.004 0.432 1.00 97.44 117 ARG A N 1
ATOM 853 C CA . ARG A 1 117 ? -3.014 -11.997 -0.391 1.00 97.44 117 ARG A CA 1
ATOM 854 C C . ARG A 1 117 ? -3.696 -11.422 -1.626 1.00 97.44 117 ARG A C 1
ATOM 856 O O . ARG A 1 117 ? -4.160 -12.190 -2.466 1.00 97.44 117 ARG A O 1
ATOM 863 N N . LEU A 1 118 ? -3.752 -10.099 -1.741 1.00 96.00 118 LEU A N 1
ATOM 864 C CA . LEU A 1 118 ? -4.446 -9.405 -2.816 1.00 96.00 118 LEU A CA 1
ATOM 865 C C . LEU A 1 118 ? -3.565 -8.308 -3.428 1.00 96.00 118 LEU A C 1
ATOM 867 O O . LEU A 1 118 ? -3.172 -8.417 -4.587 1.00 96.00 118 LEU A O 1
ATOM 871 N N . GLU A 1 119 ? -3.200 -7.287 -2.653 1.00 96.88 119 GLU A N 1
ATOM 872 C CA . GLU A 1 119 ? -2.431 -6.134 -3.132 1.00 96.88 119 GLU A CA 1
ATOM 873 C C . GLU A 1 119 ? -1.016 -6.507 -3.588 1.00 96.88 119 GLU A C 1
ATOM 875 O O . GLU A 1 119 ? -0.640 -6.198 -4.718 1.00 96.88 119 GLU A O 1
ATOM 880 N N . ILE A 1 120 ? -0.236 -7.178 -2.732 1.00 98.56 120 ILE A N 1
ATOM 881 C CA . ILE A 1 120 ? 1.157 -7.548 -3.023 1.00 98.56 120 ILE A CA 1
ATOM 882 C C . ILE A 1 120 ? 1.245 -8.500 -4.226 1.00 98.56 120 ILE A C 1
ATOM 884 O O . ILE A 1 120 ? 2.023 -8.205 -5.135 1.00 98.56 120 ILE A O 1
ATOM 888 N N . PRO A 1 121 ? 0.461 -9.595 -4.313 1.00 98.50 121 PRO A N 1
ATOM 889 C CA . PRO A 1 121 ? 0.487 -10.465 -5.483 1.00 98.50 121 PRO A CA 1
ATOM 890 C C . PRO A 1 121 ? 0.208 -9.715 -6.783 1.00 98.50 121 PRO A C 1
ATOM 892 O O . PRO A 1 121 ? 0.997 -9.824 -7.716 1.00 98.50 121 PRO A O 1
ATOM 895 N N . TYR A 1 122 ? -0.858 -8.909 -6.847 1.00 98.50 122 TYR A N 1
ATOM 896 C CA . TYR A 1 122 ? -1.166 -8.151 -8.060 1.00 98.50 122 TYR A CA 1
ATOM 897 C C . TYR A 1 122 ? -0.107 -7.092 -8.371 1.00 98.50 122 TYR A C 1
ATOM 899 O O . TYR A 1 122 ? 0.226 -6.899 -9.538 1.00 98.50 122 TYR A O 1
ATOM 907 N N . PHE A 1 123 ? 0.453 -6.432 -7.356 1.00 98.75 123 PHE A N 1
ATOM 908 C CA . PHE A 1 123 ? 1.561 -5.494 -7.528 1.00 98.75 123 PHE A CA 1
ATOM 909 C C . PHE A 1 123 ? 2.775 -6.151 -8.174 1.00 98.75 123 PHE A C 1
ATOM 911 O O . PHE A 1 123 ? 3.301 -5.623 -9.148 1.00 98.75 123 PHE A O 1
ATOM 918 N N . LEU A 1 124 ? 3.180 -7.317 -7.676 1.00 98.75 124 LEU A N 1
ATOM 919 C CA . LEU A 1 124 ? 4.313 -8.061 -8.212 1.00 98.75 124 LEU A CA 1
ATOM 920 C C . LEU A 1 124 ? 4.084 -8.478 -9.671 1.00 98.75 124 LEU A C 1
ATOM 922 O O . LEU A 1 124 ? 4.983 -8.369 -10.490 1.00 98.75 124 LEU A O 1
ATOM 926 N N . ARG A 1 125 ? 2.856 -8.867 -10.024 1.00 98.62 125 ARG A N 1
ATOM 927 C CA . ARG A 1 125 ? 2.471 -9.195 -11.407 1.00 98.62 125 ARG A CA 1
ATOM 928 C C . ARG A 1 125 ? 2.521 -7.979 -12.327 1.00 98.62 125 ARG A C 1
ATOM 930 O O . ARG A 1 125 ? 2.942 -8.091 -13.473 1.00 98.62 125 ARG A O 1
ATOM 937 N N . MET A 1 126 ? 2.086 -6.819 -11.833 1.00 98.75 126 MET A N 1
ATOM 938 C CA . MET A 1 126 ? 2.210 -5.557 -12.565 1.00 98.75 126 MET A CA 1
ATOM 939 C C . MET A 1 126 ? 3.678 -5.167 -12.738 1.00 98.75 126 MET A C 1
ATOM 941 O O . MET A 1 126 ? 4.059 -4.778 -13.834 1.00 98.75 126 MET A O 1
ATOM 945 N N . TYR A 1 127 ? 4.500 -5.323 -11.697 1.00 98.75 127 TYR A N 1
ATOM 946 C CA . TYR A 1 127 ? 5.944 -5.102 -11.753 1.00 98.75 127 TYR A CA 1
ATOM 947 C C . TYR A 1 127 ? 6.599 -5.988 -12.829 1.00 98.75 127 TYR A C 1
ATOM 949 O O . TYR A 1 127 ? 7.250 -5.463 -13.729 1.00 98.75 127 TYR A O 1
ATOM 957 N N . ASP A 1 128 ? 6.335 -7.298 -12.806 1.00 98.56 128 ASP A N 1
ATOM 958 C CA . ASP A 1 128 ? 6.875 -8.260 -13.779 1.00 98.56 128 ASP A CA 1
ATOM 959 C C . ASP A 1 128 ? 6.420 -7.923 -15.215 1.00 98.56 128 ASP A C 1
ATOM 961 O O . ASP A 1 128 ? 7.205 -7.966 -16.165 1.00 98.56 128 ASP A O 1
ATOM 965 N N . ALA A 1 129 ? 5.156 -7.519 -15.384 1.00 98.31 129 ALA A N 1
ATOM 966 C CA . ALA A 1 129 ? 4.626 -7.070 -16.669 1.00 98.31 129 ALA A CA 1
ATOM 967 C C . ALA A 1 129 ? 5.311 -5.783 -17.168 1.00 98.31 129 ALA A C 1
ATOM 969 O O . ALA A 1 129 ? 5.609 -5.670 -18.357 1.00 98.31 129 ALA A O 1
ATOM 970 N N . TRP A 1 130 ? 5.613 -4.830 -16.282 1.00 97.69 130 TRP A N 1
ATOM 971 C CA . TRP A 1 130 ? 6.354 -3.619 -16.640 1.00 97.69 130 TRP A CA 1
ATOM 972 C C . TRP A 1 130 ? 7.806 -3.915 -17.030 1.00 97.69 130 TRP A C 1
ATOM 974 O O . TRP A 1 130 ? 8.275 -3.357 -18.024 1.00 97.69 130 TRP A O 1
ATOM 984 N N . GLU A 1 131 ? 8.499 -4.819 -16.329 1.00 97.19 131 GLU A N 1
ATOM 985 C CA . GLU A 1 131 ? 9.841 -5.275 -16.731 1.00 97.19 131 GLU A CA 1
ATOM 986 C C . GLU A 1 131 ? 9.827 -5.933 -18.117 1.00 97.19 131 GLU A C 1
ATOM 988 O O . GLU A 1 131 ? 10.703 -5.670 -18.945 1.00 97.19 131 GLU A O 1
ATOM 993 N N . ALA A 1 132 ? 8.787 -6.718 -18.410 1.00 96.62 132 ALA A N 1
ATOM 994 C CA . ALA A 1 132 ? 8.557 -7.324 -19.720 1.00 96.62 132 ALA A CA 1
ATOM 995 C C . ALA A 1 132 ? 8.041 -6.337 -20.789 1.00 96.62 132 ALA A C 1
ATOM 997 O O . ALA A 1 132 ? 7.863 -6.725 -21.944 1.00 96.62 132 ALA A O 1
ATOM 998 N N . ARG A 1 133 ? 7.817 -5.063 -20.431 1.00 94.38 133 ARG A N 1
ATOM 999 C CA . ARG A 1 133 ? 7.232 -4.014 -21.287 1.00 94.38 133 ARG A CA 1
ATOM 1000 C C . ARG A 1 133 ? 5.828 -4.343 -21.810 1.00 94.38 133 ARG A C 1
ATOM 1002 O O . ARG A 1 133 ? 5.419 -3.840 -22.854 1.00 94.38 133 ARG A O 1
ATOM 1009 N N . ASP A 1 134 ? 5.071 -5.140 -21.065 1.00 96.94 134 ASP A N 1
ATOM 1010 C CA . ASP A 1 134 ? 3.688 -5.496 -21.368 1.00 96.94 134 ASP A CA 1
ATOM 1011 C C . ASP A 1 134 ? 2.711 -4.653 -20.534 1.00 96.94 134 ASP A C 1
ATOM 1013 O O . ASP A 1 134 ? 2.155 -5.070 -19.511 1.00 96.94 134 ASP A O 1
ATOM 1017 N N . GLY A 1 135 ? 2.489 -3.418 -20.987 1.00 95.25 135 GLY A N 1
ATOM 1018 C CA . GLY A 1 135 ? 1.564 -2.503 -20.318 1.00 95.25 135 GLY A CA 1
ATOM 1019 C C . GLY A 1 135 ? 0.104 -2.965 -20.352 1.00 95.25 135 GLY A C 1
ATOM 1020 O O . GLY A 1 135 ? -0.667 -2.627 -19.450 1.00 95.25 135 GLY A O 1
ATOM 1021 N N . ALA A 1 136 ? -0.284 -3.769 -21.346 1.00 96.94 136 ALA A N 1
ATOM 1022 C CA . ALA A 1 136 ? -1.631 -4.324 -21.433 1.00 96.94 136 ALA A CA 1
ATOM 1023 C C . ALA A 1 136 ? -1.857 -5.374 -20.337 1.00 96.94 136 ALA A C 1
ATOM 1025 O O . ALA A 1 136 ? -2.884 -5.352 -19.650 1.00 96.94 136 ALA A O 1
ATOM 1026 N N . LEU A 1 137 ? -0.871 -6.244 -20.110 1.00 97.94 137 LEU A N 1
ATOM 1027 C CA . LEU A 1 137 ? -0.899 -7.214 -19.026 1.00 97.94 137 LEU A CA 1
ATOM 1028 C C . LEU A 1 137 ? -0.913 -6.522 -17.657 1.00 97.94 137 LEU A C 1
ATOM 1030 O O . LEU A 1 137 ? -1.758 -6.863 -16.823 1.00 97.94 137 LEU A O 1
ATOM 1034 N N . ALA A 1 138 ? -0.077 -5.499 -17.448 1.00 98.00 138 ALA A N 1
ATOM 1035 C CA . ALA A 1 138 ? -0.093 -4.701 -16.220 1.00 98.00 138 ALA A CA 1
ATOM 1036 C C . ALA A 1 138 ? -1.471 -4.053 -15.973 1.00 98.00 138 ALA A C 1
ATOM 1038 O O . ALA A 1 138 ? -2.018 -4.129 -14.869 1.00 98.00 138 ALA A O 1
ATOM 1039 N N . ALA A 1 139 ? -2.088 -3.483 -17.013 1.00 97.75 139 ALA A N 1
ATOM 1040 C CA . ALA A 1 139 ? -3.438 -2.928 -16.932 1.00 97.75 139 ALA A CA 1
ATOM 1041 C C . ALA A 1 139 ? -4.499 -3.996 -16.604 1.00 97.75 139 ALA A C 1
ATOM 1043 O O . ALA A 1 139 ? -5.432 -3.717 -15.849 1.00 97.75 139 ALA A O 1
ATOM 1044 N N . SER A 1 140 ? -4.348 -5.229 -17.101 1.00 98.25 140 SER A N 1
ATOM 1045 C CA . SER A 1 140 ? -5.263 -6.337 -16.789 1.00 98.25 140 SER A CA 1
ATOM 1046 C C . SER A 1 140 ? -5.222 -6.738 -15.307 1.00 98.25 140 SER A C 1
ATOM 1048 O O . SER A 1 140 ? -6.264 -6.983 -14.693 1.00 98.25 140 SER A O 1
ATOM 1050 N N . PHE A 1 141 ? -4.030 -6.776 -14.701 1.00 98.25 141 PHE A N 1
ATOM 1051 C CA . PHE A 1 141 ? -3.863 -7.046 -13.272 1.00 98.25 141 PHE A CA 1
ATOM 1052 C C . PHE A 1 141 ? -4.380 -5.879 -12.428 1.00 98.25 141 PHE A C 1
ATOM 1054 O O . PHE A 1 141 ? -5.075 -6.098 -11.438 1.00 98.25 141 PHE A O 1
ATOM 1061 N N . SER A 1 142 ? -4.139 -4.640 -12.866 1.00 97.94 142 SER A N 1
ATOM 1062 C CA . SER A 1 142 ? -4.710 -3.447 -12.234 1.00 97.94 142 SER A CA 1
ATOM 1063 C C . SER A 1 142 ? -6.243 -3.469 -12.243 1.00 97.94 142 SER A C 1
ATOM 1065 O O . SER A 1 142 ? -6.871 -3.188 -11.223 1.00 97.94 142 SER A O 1
ATOM 1067 N N . ALA A 1 143 ? -6.864 -3.865 -13.359 1.00 96.88 143 ALA A N 1
ATOM 1068 C CA . ALA A 1 143 ? -8.315 -3.995 -13.459 1.00 96.88 143 ALA A CA 1
ATOM 1069 C C . ALA A 1 143 ? -8.871 -5.050 -12.490 1.00 96.88 143 ALA A C 1
ATOM 1071 O O . ALA A 1 143 ? -9.881 -4.794 -11.837 1.00 96.88 143 ALA A O 1
ATOM 1072 N N . ARG A 1 144 ? -8.189 -6.195 -12.338 1.00 96.44 144 ARG A N 1
ATOM 1073 C CA . ARG A 1 144 ? -8.553 -7.232 -11.358 1.00 96.44 144 ARG A CA 1
ATOM 1074 C C . ARG A 1 144 ? -8.436 -6.741 -9.914 1.00 96.44 144 ARG A C 1
ATOM 1076 O O . ARG A 1 144 ? -9.370 -6.932 -9.142 1.00 96.44 144 ARG A O 1
ATOM 1083 N N . LEU A 1 145 ? -7.347 -6.049 -9.569 1.00 96.44 145 LEU A N 1
ATOM 1084 C CA . LEU A 1 145 ? -7.176 -5.441 -8.243 1.00 96.44 145 LEU A CA 1
ATOM 1085 C C . LEU A 1 145 ? -8.223 -4.351 -7.967 1.00 96.44 145 LEU A C 1
ATOM 1087 O O . LEU A 1 145 ? -8.707 -4.210 -6.852 1.00 96.44 145 LEU A O 1
ATOM 1091 N N . ARG A 1 146 ? -8.598 -3.561 -8.975 1.00 95.44 146 ARG A N 1
ATOM 1092 C CA . ARG A 1 146 ? -9.670 -2.574 -8.824 1.00 95.44 146 ARG A CA 1
ATOM 1093 C C . ARG A 1 146 ? -11.026 -3.250 -8.623 1.00 95.44 146 ARG A C 1
ATOM 1095 O O . ARG A 1 146 ? -11.818 -2.766 -7.828 1.00 95.44 146 ARG A O 1
ATOM 1102 N N . ALA A 1 147 ? -11.297 -4.339 -9.340 1.00 93.62 147 ALA A N 1
ATOM 1103 C CA . ALA A 1 147 ? -12.557 -5.073 -9.243 1.00 93.62 147 ALA A CA 1
ATOM 1104 C C . ALA A 1 147 ? -12.752 -5.753 -7.879 1.00 93.62 147 ALA A C 1
ATOM 1106 O O . ALA A 1 147 ? -13.888 -5.975 -7.474 1.00 93.62 147 ALA A O 1
ATOM 1107 N N . SER A 1 148 ? -11.670 -6.046 -7.151 1.00 92.19 148 SER A N 1
ATOM 1108 C CA . SER A 1 148 ? -11.745 -6.541 -5.772 1.00 92.19 148 SER A CA 1
ATOM 1109 C C . SER A 1 148 ? -11.978 -5.438 -4.732 1.00 92.19 148 SER A C 1
ATOM 1111 O O . SER A 1 148 ? -12.070 -5.733 -3.542 1.00 92.19 148 SER A O 1
ATOM 1113 N N . ARG A 1 149 ? -12.086 -4.166 -5.142 1.00 90.62 149 ARG A N 1
ATOM 1114 C CA . ARG A 1 149 ? -12.556 -3.083 -4.270 1.00 90.62 149 ARG A CA 1
ATOM 1115 C C . ARG A 1 149 ? -14.075 -3.177 -4.177 1.00 90.62 149 ARG A C 1
ATOM 1117 O O . ARG A 1 149 ? -14.790 -2.800 -5.098 1.00 90.62 149 ARG A O 1
ATOM 1124 N N . GLU A 1 150 ? -14.537 -3.726 -3.060 1.00 86.75 150 GLU A N 1
ATOM 1125 C CA . GLU A 1 150 ? -15.941 -4.079 -2.824 1.00 86.75 150 GLU A CA 1
ATOM 1126 C C . GLU A 1 150 ? -16.881 -2.858 -2.818 1.00 86.75 150 GLU A C 1
ATOM 1128 O O . GLU A 1 150 ? -18.053 -2.990 -3.164 1.00 86.75 150 GLU A O 1
ATOM 1133 N N . THR A 1 151 ? -16.379 -1.669 -2.465 1.00 89.12 151 THR A N 1
ATOM 1134 C CA . THR A 1 151 ? -17.159 -0.423 -2.415 1.00 89.12 151 THR A CA 1
ATOM 1135 C C . THR A 1 151 ? -16.713 0.585 -3.469 1.00 89.12 151 THR A C 1
ATOM 1137 O O . THR A 1 151 ? -15.563 0.597 -3.929 1.00 89.12 151 THR A O 1
ATOM 1140 N N . ARG A 1 152 ? -17.641 1.472 -3.851 1.00 88.88 152 ARG A N 1
ATOM 1141 C CA . ARG A 1 152 ? -17.383 2.524 -4.840 1.00 88.88 152 ARG A CA 1
ATOM 1142 C C . ARG A 1 152 ? -16.330 3.505 -4.337 1.00 88.88 152 ARG A C 1
ATOM 1144 O O . ARG A 1 152 ? -15.439 3.856 -5.104 1.00 88.88 152 ARG A O 1
ATOM 1151 N N . GLU A 1 153 ? -16.432 3.901 -3.072 1.00 88.50 153 GLU A N 1
ATOM 1152 C CA . GLU A 1 153 ? -15.484 4.779 -2.383 1.00 88.50 153 GLU A CA 1
ATOM 1153 C C . GLU A 1 153 ? -14.043 4.238 -2.501 1.00 88.50 153 GLU A C 1
ATOM 1155 O O . GLU A 1 153 ? -13.205 4.858 -3.168 1.00 88.50 153 GLU A O 1
ATOM 1160 N N . LEU A 1 154 ? -13.794 2.993 -2.069 1.00 90.94 154 LEU A N 1
ATOM 1161 C CA . LEU A 1 154 ? -12.458 2.383 -2.149 1.00 90.94 154 LEU A CA 1
ATOM 1162 C C . LEU A 1 154 ? -11.946 2.269 -3.593 1.00 90.94 154 LEU A C 1
ATOM 1164 O O . LEU A 1 154 ? -10.761 2.487 -3.867 1.00 90.94 154 LEU A O 1
ATOM 1168 N N . ALA A 1 155 ? -12.824 1.941 -4.546 1.00 93.19 155 ALA A N 1
ATOM 1169 C CA . ALA A 1 155 ? -12.455 1.897 -5.957 1.00 93.19 155 ALA A CA 1
ATOM 1170 C C . ALA A 1 155 ? -12.104 3.296 -6.500 1.00 93.19 155 ALA A C 1
ATOM 1172 O O . ALA A 1 155 ? -11.170 3.454 -7.295 1.00 93.19 155 ALA A O 1
ATOM 1173 N N . GLU A 1 156 ? -12.846 4.334 -6.125 1.00 92.69 156 GLU A N 1
ATOM 1174 C CA . GLU A 1 156 ? -12.575 5.717 -6.513 1.00 92.69 156 GLU A CA 1
ATOM 1175 C C . GLU A 1 156 ? -11.257 6.216 -5.916 1.00 92.69 156 GLU A C 1
ATOM 1177 O O . GLU A 1 156 ? -10.440 6.743 -6.679 1.00 92.69 156 GLU A O 1
ATOM 1182 N N . GLN A 1 157 ? -11.013 5.977 -4.623 1.00 93.50 157 GLN A N 1
ATOM 1183 C CA . GLN A 1 157 ? -9.747 6.256 -3.941 1.00 93.50 157 GLN A CA 1
ATOM 1184 C C . GLN A 1 157 ? -8.563 5.657 -4.711 1.00 93.50 157 GLN A C 1
ATOM 1186 O O . GLN A 1 157 ? -7.659 6.381 -5.139 1.00 93.50 157 GLN A O 1
ATOM 1191 N N . GLU A 1 158 ? -8.598 4.345 -4.953 1.00 93.75 158 GLU A N 1
ATOM 1192 C CA . GLU A 1 158 ? -7.536 3.585 -5.622 1.00 93.75 158 GLU A CA 1
ATOM 1193 C C . GLU A 1 158 ? -7.219 4.167 -7.016 1.00 93.75 158 GLU A C 1
ATOM 1195 O O . GLU A 1 158 ? -6.059 4.344 -7.400 1.00 93.75 158 GLU A O 1
ATOM 1200 N N . GLY A 1 159 ? -8.259 4.559 -7.759 1.00 95.62 159 GLY A N 1
ATOM 1201 C CA . GLY A 1 159 ? -8.104 5.182 -9.072 1.00 95.62 159 GLY A CA 1
ATOM 1202 C C . GLY A 1 159 ? -7.567 6.609 -9.016 1.00 95.62 159 GLY A C 1
ATOM 1203 O O . GLY A 1 159 ? -6.759 6.992 -9.862 1.00 95.62 159 GLY A O 1
ATOM 1204 N N . GLN A 1 160 ? -8.017 7.418 -8.057 1.00 95.69 160 GLN A N 1
ATOM 1205 C CA . GLN A 1 160 ? -7.548 8.796 -7.902 1.00 95.69 160 GLN A CA 1
ATOM 1206 C C . GLN A 1 160 ? -6.067 8.837 -7.520 1.00 95.69 160 GLN A C 1
ATOM 1208 O O . GLN A 1 160 ? -5.305 9.573 -8.150 1.00 95.69 160 GLN A O 1
ATOM 1213 N N . MET A 1 161 ? -5.656 8.000 -6.565 1.00 96.12 161 MET A N 1
ATOM 1214 C CA . MET A 1 161 ? -4.257 7.869 -6.158 1.00 96.12 161 MET A CA 1
ATOM 1215 C C . MET A 1 161 ? -3.379 7.354 -7.305 1.00 96.12 161 MET A C 1
ATOM 1217 O O . MET A 1 161 ? -2.307 7.909 -7.546 1.00 96.12 161 MET A O 1
ATOM 1221 N N . GLY A 1 162 ? -3.853 6.361 -8.068 1.00 96.94 162 GLY A N 1
ATOM 1222 C CA . GLY A 1 162 ? -3.157 5.852 -9.256 1.00 96.94 162 GLY A CA 1
ATOM 1223 C C . GLY A 1 162 ? -2.902 6.924 -10.313 1.00 96.94 162 GLY A C 1
ATOM 1224 O O . GLY A 1 162 ? -1.760 7.133 -10.714 1.00 96.94 162 GLY A O 1
ATOM 1225 N N . ARG A 1 163 ? -3.938 7.677 -10.708 1.00 97.50 163 ARG A N 1
ATOM 1226 C CA . ARG A 1 163 ? -3.792 8.786 -11.671 1.00 97.50 163 ARG A CA 1
ATOM 1227 C C . ARG A 1 163 ? -2.903 9.908 -11.143 1.00 97.50 163 ARG A C 1
ATOM 1229 O O . ARG A 1 163 ? -2.196 10.554 -11.908 1.00 97.50 163 ARG A O 1
ATOM 1236 N N . ALA A 1 164 ? -2.953 10.192 -9.843 1.00 96.94 164 ALA A N 1
ATOM 1237 C CA . ALA A 1 164 ? -2.094 11.200 -9.233 1.00 96.94 164 ALA A CA 1
ATOM 1238 C C . ALA A 1 164 ? -0.615 10.804 -9.302 1.00 96.94 164 ALA A C 1
ATOM 1240 O O . ALA A 1 164 ? 0.197 11.600 -9.767 1.00 96.94 164 ALA A O 1
ATOM 1241 N N . LEU A 1 165 ? -0.278 9.563 -8.941 1.00 97.12 165 LEU A N 1
ATOM 1242 C CA . LEU A 1 165 ? 1.091 9.072 -9.071 1.00 97.12 165 LEU A CA 1
ATOM 1243 C C . LEU A 1 165 ? 1.531 8.973 -10.540 1.00 97.12 165 LEU A C 1
ATOM 1245 O O . LEU A 1 165 ? 2.646 9.363 -10.863 1.00 97.12 165 LEU A O 1
ATOM 1249 N N . ALA A 1 166 ? 0.654 8.539 -11.448 1.00 96.75 166 ALA A N 1
ATOM 1250 C CA . ALA A 1 166 ? 0.965 8.489 -12.876 1.00 96.75 166 ALA A CA 1
ATOM 1251 C C . ALA A 1 166 ? 1.297 9.873 -13.460 1.00 96.75 166 ALA A C 1
ATOM 1253 O O . ALA A 1 166 ? 2.222 9.987 -14.259 1.00 96.75 166 ALA A O 1
ATOM 1254 N N . ARG A 1 167 ? 0.610 10.938 -13.019 1.00 96.88 167 ARG A N 1
ATOM 1255 C CA . ARG A 1 167 ? 0.965 12.322 -13.383 1.00 96.88 167 ARG A CA 1
ATOM 1256 C C . ARG A 1 167 ? 2.362 12.699 -12.902 1.00 96.88 167 ARG A C 1
ATOM 1258 O O . ARG A 1 167 ? 3.114 13.284 -13.665 1.00 96.88 167 ARG A O 1
ATOM 1265 N N . VAL A 1 168 ? 2.731 12.327 -11.676 1.00 96.06 168 VAL A N 1
ATOM 1266 C CA . VAL A 1 168 ? 4.097 12.547 -11.170 1.00 96.06 168 VAL A CA 1
ATOM 1267 C C . VAL A 1 168 ? 5.117 11.807 -12.031 1.00 96.06 168 VAL A C 1
ATOM 1269 O O . VAL A 1 168 ? 6.109 12.396 -12.443 1.00 96.06 168 VAL A O 1
ATOM 1272 N N . LEU A 1 169 ? 4.869 10.533 -12.337 1.00 94.88 169 LEU A N 1
ATOM 1273 C CA . LEU A 1 169 ? 5.778 9.734 -13.158 1.00 94.88 169 LEU A CA 1
ATOM 1274 C C . LEU A 1 169 ? 5.900 10.275 -14.580 1.00 94.88 169 LEU A C 1
ATOM 1276 O O . LEU A 1 169 ? 6.998 10.281 -15.115 1.00 94.88 169 LEU A O 1
ATOM 1280 N N . LYS A 1 170 ? 4.816 10.790 -15.163 1.00 94.88 170 LYS A N 1
ATOM 1281 C CA . LYS A 1 170 ? 4.840 11.447 -16.473 1.00 94.88 170 LYS A CA 1
ATOM 1282 C C . LYS A 1 170 ? 5.781 12.654 -16.505 1.00 94.88 170 LYS A C 1
ATOM 1284 O O . LYS A 1 170 ? 6.489 12.833 -17.486 1.00 94.88 170 LYS A O 1
ATOM 1289 N N . GLU A 1 171 ? 5.809 13.456 -15.441 1.00 94.69 171 GLU A N 1
ATOM 1290 C CA . GLU A 1 171 ? 6.726 14.600 -15.332 1.00 94.69 171 GLU A CA 1
ATOM 1291 C C . GLU A 1 171 ? 8.179 14.164 -15.083 1.00 94.69 171 GLU A C 1
ATOM 1293 O O . GLU A 1 171 ? 9.116 14.805 -15.551 1.00 94.69 171 GLU A O 1
ATOM 1298 N N . LEU A 1 172 ? 8.382 13.072 -14.338 1.00 92.50 172 LEU A N 1
ATOM 1299 C CA . LEU A 1 172 ? 9.717 12.557 -14.012 1.00 92.50 172 LEU A CA 1
ATOM 1300 C C . LEU A 1 172 ? 10.340 11.723 -15.143 1.00 92.50 172 LEU A C 1
ATOM 1302 O O . LEU A 1 172 ? 11.564 11.631 -15.206 1.00 92.50 172 LEU A O 1
ATOM 1306 N N . PHE A 1 173 ? 9.506 11.137 -16.003 1.00 92.38 173 PHE A N 1
ATOM 1307 C CA . PHE A 1 173 ? 9.868 10.263 -17.121 1.00 92.38 173 PHE A CA 1
ATOM 1308 C C . PHE A 1 173 ? 9.059 10.633 -18.381 1.00 92.38 173 PHE A C 1
ATOM 1310 O O . PHE A 1 173 ? 8.213 9.851 -18.837 1.00 92.38 173 PHE A O 1
ATOM 1317 N N . PRO A 1 174 ? 9.261 11.841 -18.942 1.00 89.81 174 PRO A N 1
ATOM 1318 C CA . PRO A 1 174 ? 8.499 12.327 -20.095 1.00 89.81 174 PRO A CA 1
ATOM 1319 C C . PRO A 1 174 ? 8.635 11.434 -21.338 1.00 89.81 174 PRO A C 1
ATOM 1321 O O . PRO A 1 174 ? 7.731 11.398 -22.170 1.00 89.81 174 PRO A O 1
ATOM 1324 N N . GLU A 1 175 ? 9.723 10.672 -21.450 1.00 87.75 175 GLU A N 1
ATOM 1325 C CA . GLU A 1 175 ? 9.993 9.727 -22.534 1.00 87.75 175 GLU A CA 1
ATOM 1326 C C . GLU A 1 175 ? 9.037 8.526 -22.590 1.00 87.75 175 GLU A C 1
ATOM 1328 O O . GLU A 1 175 ? 8.978 7.846 -23.612 1.00 87.75 175 GLU A O 1
ATOM 1333 N N . LEU A 1 176 ? 8.296 8.245 -21.512 1.00 85.38 176 LEU A N 1
ATOM 1334 C CA . LEU A 1 176 ? 7.343 7.132 -21.462 1.00 85.38 176 LEU A CA 1
ATOM 1335 C C . LEU A 1 176 ? 5.979 7.469 -22.083 1.00 85.38 176 LEU A C 1
ATOM 1337 O O . LEU A 1 176 ? 5.144 6.575 -22.201 1.00 85.38 176 LEU A O 1
ATOM 1341 N N . GLU A 1 177 ? 5.730 8.739 -22.430 1.00 88.38 177 GLU A N 1
ATOM 1342 C CA . GLU A 1 177 ? 4.483 9.222 -23.051 1.00 88.38 177 GLU A CA 1
ATOM 1343 C C . GLU A 1 177 ? 3.202 8.704 -22.365 1.00 88.38 177 GLU A C 1
ATOM 1345 O O . GLU A 1 177 ? 2.220 8.319 -23.000 1.00 88.38 177 GLU A O 1
ATOM 1350 N N . LEU A 1 178 ? 3.201 8.691 -21.029 1.00 90.62 178 LEU A N 1
ATOM 1351 C CA . LEU A 1 178 ? 2.115 8.098 -20.251 1.00 90.62 178 LEU A CA 1
ATOM 1352 C C . LEU A 1 178 ? 0.781 8.843 -20.448 1.00 90.62 178 LEU A C 1
ATOM 1354 O O . LEU A 1 178 ? 0.688 10.070 -20.286 1.00 90.62 178 LEU A O 1
ATOM 1358 N N . ASP A 1 179 ? -0.286 8.079 -20.693 1.00 93.12 179 ASP A N 1
ATOM 1359 C CA . ASP A 1 179 ? -1.658 8.510 -20.422 1.00 93.12 179 ASP A CA 1
ATOM 1360 C C . ASP A 1 179 ? -1.974 8.228 -18.951 1.00 93.12 179 ASP A C 1
ATOM 1362 O O . ASP A 1 179 ? -2.263 7.093 -18.563 1.00 93.12 179 ASP A O 1
ATOM 1366 N N . ASP A 1 180 ? -1.934 9.262 -18.112 1.00 89.12 180 ASP A N 1
ATOM 1367 C CA . ASP A 1 180 ? -2.213 9.146 -16.683 1.00 89.12 180 ASP A CA 1
ATOM 1368 C C . ASP A 1 180 ? -3.625 8.613 -16.416 1.00 89.12 180 ASP A C 1
ATOM 1370 O O . ASP A 1 180 ? -3.842 7.911 -15.428 1.00 89.12 180 ASP A O 1
ATOM 1374 N N . ARG A 1 181 ? -4.582 8.856 -17.323 1.00 92.31 181 ARG A N 1
ATOM 1375 C CA . ARG A 1 181 ? -5.960 8.365 -17.197 1.00 92.31 181 ARG A CA 1
ATOM 1376 C C . ARG A 1 181 ? -6.076 6.862 -17.394 1.00 92.31 181 ARG A C 1
ATOM 1378 O O . ARG A 1 181 ? -7.098 6.306 -16.989 1.00 92.31 181 ARG A O 1
ATOM 1385 N N . SER A 1 182 ? -5.079 6.207 -17.983 1.00 92.25 182 SER A N 1
ATOM 1386 C CA . SER A 1 182 ? -5.049 4.751 -18.141 1.00 92.25 182 SER A CA 1
ATOM 1387 C C . SER A 1 182 ? -4.787 4.022 -16.818 1.00 92.25 182 SER A C 1
ATOM 1389 O O . SER A 1 182 ? -5.168 2.859 -16.677 1.00 92.25 182 SER A O 1
ATOM 1391 N N . PHE A 1 183 ? -4.236 4.715 -15.814 1.00 96.12 183 PHE A N 1
ATOM 1392 C CA . PHE A 1 183 ? -3.920 4.124 -14.519 1.00 96.12 183 PHE A CA 1
ATOM 1393 C C . PHE A 1 183 ? -5.174 3.977 -13.657 1.00 96.12 183 PHE A C 1
ATOM 1395 O O . PHE A 1 183 ? -5.915 4.934 -13.393 1.00 96.12 183 PHE A O 1
ATOM 1402 N N . ARG A 1 184 ? -5.437 2.741 -13.229 1.00 95.44 184 ARG A N 1
ATOM 1403 C CA . ARG A 1 184 ? -6.664 2.361 -12.511 1.00 95.44 184 ARG A CA 1
ATOM 1404 C C . ARG A 1 184 ? -6.446 2.122 -11.025 1.00 95.44 184 ARG A C 1
ATOM 1406 O O . ARG A 1 184 ? -7.434 2.174 -10.286 1.00 95.44 184 ARG A O 1
ATOM 1413 N N . THR A 1 185 ? -5.198 1.897 -10.612 1.00 97.88 185 THR A N 1
ATOM 1414 C CA . THR A 1 185 ? -4.817 1.649 -9.219 1.00 97.88 185 THR A CA 1
ATOM 1415 C C . THR A 1 185 ? -3.510 2.330 -8.827 1.00 97.88 185 THR A C 1
ATOM 1417 O O . THR A 1 185 ? -2.662 2.606 -9.679 1.00 97.88 185 THR A O 1
ATOM 1420 N N . TYR A 1 186 ? -3.328 2.587 -7.528 1.00 97.50 186 TYR A N 1
ATOM 1421 C CA . TYR A 1 186 ? -2.077 3.119 -6.988 1.00 97.50 186 TYR A CA 1
ATOM 1422 C C . TYR A 1 186 ? -0.933 2.122 -7.188 1.00 97.50 186 TYR A C 1
ATOM 1424 O O . TYR A 1 186 ? 0.140 2.500 -7.654 1.00 97.50 186 TYR A O 1
ATOM 1432 N N . ALA A 1 187 ? -1.198 0.834 -6.952 1.00 97.94 187 ALA A N 1
ATOM 1433 C CA . ALA A 1 187 ? -0.236 -0.246 -7.158 1.00 97.94 187 ALA A CA 1
ATOM 1434 C C . ALA A 1 187 ? 0.292 -0.329 -8.607 1.00 97.94 187 ALA A C 1
ATOM 1436 O O . ALA A 1 187 ? 1.468 -0.626 -8.818 1.00 97.94 187 ALA A O 1
ATOM 1437 N N . GLN A 1 188 ? -0.536 -0.024 -9.613 1.00 98.38 188 GLN A N 1
ATOM 1438 C CA . GLN A 1 188 ? -0.106 0.000 -11.017 1.00 98.38 188 GLN A CA 1
ATOM 1439 C C . GLN A 1 188 ? 0.907 1.116 -11.288 1.00 98.38 188 GLN A C 1
ATOM 1441 O O . GLN A 1 188 ? 1.922 0.885 -11.939 1.00 98.38 188 GLN A O 1
ATOM 1446 N N . ALA A 1 189 ? 0.634 2.324 -10.791 1.00 98.06 189 ALA A N 1
ATOM 1447 C CA . ALA A 1 189 ? 1.541 3.452 -10.962 1.00 98.06 189 ALA A CA 1
ATOM 1448 C C . ALA A 1 189 ? 2.824 3.253 -10.141 1.00 98.06 189 ALA A C 1
ATOM 1450 O O . ALA A 1 189 ? 3.918 3.479 -10.647 1.00 98.06 189 ALA A O 1
ATOM 1451 N N . LEU A 1 190 ? 2.707 2.768 -8.901 1.00 98.50 190 LEU A N 1
ATOM 1452 C CA . LEU A 1 190 ? 3.860 2.527 -8.038 1.00 98.50 190 LEU A CA 1
ATOM 1453 C C . LEU A 1 190 ? 4.789 1.454 -8.615 1.00 98.50 190 LEU A C 1
ATOM 1455 O O . LEU A 1 190 ? 5.994 1.672 -8.642 1.00 98.50 190 LEU A O 1
ATOM 1459 N N . SER A 1 191 ? 4.243 0.350 -9.139 1.00 98.50 191 SER A N 1
ATOM 1460 C CA . SER A 1 191 ? 5.050 -0.701 -9.777 1.00 98.50 191 SER A CA 1
ATOM 1461 C C . SER A 1 191 ? 5.801 -0.188 -11.006 1.00 98.50 191 SER A C 1
ATOM 1463 O O . SER A 1 191 ? 6.989 -0.475 -11.133 1.00 98.50 191 SER A O 1
ATOM 1465 N N . LEU A 1 192 ? 5.169 0.635 -11.854 1.00 98.19 192 LEU A N 1
ATOM 1466 C CA . LEU A 1 192 ? 5.861 1.287 -12.970 1.00 98.19 192 LEU A CA 1
ATOM 1467 C C . LEU A 1 192 ? 7.013 2.164 -12.466 1.00 98.19 192 LEU A C 1
ATOM 1469 O O . LEU A 1 192 ? 8.141 2.024 -12.928 1.00 98.19 192 LEU A O 1
ATOM 1473 N N . GLY A 1 193 ? 6.749 3.032 -11.484 1.00 96.69 193 GLY A N 1
ATOM 1474 C CA . GLY A 1 193 ? 7.775 3.893 -10.895 1.00 96.69 193 GLY A CA 1
ATOM 1475 C C . GLY A 1 193 ? 8.945 3.102 -10.303 1.00 96.69 193 GLY A C 1
ATOM 1476 O O . GLY A 1 193 ? 10.100 3.486 -10.484 1.00 96.69 193 GLY A O 1
ATOM 1477 N N . SER A 1 194 ? 8.665 1.974 -9.643 1.00 97.69 194 SER A N 1
ATOM 1478 C CA . SER A 1 194 ? 9.692 1.073 -9.114 1.00 97.69 194 SER A CA 1
ATOM 1479 C C . SER A 1 194 ? 10.571 0.480 -10.214 1.00 97.69 194 SER A C 1
ATOM 1481 O O . SER A 1 194 ? 11.794 0.523 -10.075 1.00 97.69 194 SER A O 1
ATOM 1483 N N . VAL A 1 195 ? 9.979 0.013 -11.320 1.00 97.50 195 VAL A N 1
ATOM 1484 C CA . VAL A 1 195 ? 10.727 -0.494 -12.485 1.00 97.50 195 VAL A CA 1
ATOM 1485 C C . VAL A 1 195 ? 11.573 0.610 -13.119 1.00 97.50 195 VAL A C 1
ATOM 1487 O O . VAL A 1 195 ? 12.761 0.407 -13.364 1.00 97.50 195 VAL A O 1
ATOM 1490 N N . CYS A 1 196 ? 11.018 1.810 -13.317 1.00 95.06 196 CYS A N 1
ATOM 1491 C CA . CYS A 1 196 ? 11.750 2.944 -13.891 1.00 95.06 196 CYS A CA 1
ATOM 1492 C C . CYS A 1 196 ? 12.975 3.349 -13.056 1.00 95.06 196 CYS A C 1
ATOM 1494 O O . CYS A 1 196 ? 13.997 3.755 -13.607 1.00 95.06 196 CYS A O 1
ATOM 1496 N N . TYR A 1 197 ? 12.895 3.222 -11.730 1.00 94.69 197 TYR A N 1
ATOM 1497 C CA . TYR A 1 197 ? 14.017 3.494 -10.829 1.00 94.69 197 TYR A CA 1
ATOM 1498 C C . TYR A 1 197 ? 14.940 2.295 -10.581 1.00 94.69 197 TYR A C 1
ATOM 1500 O O . TYR A 1 197 ? 15.924 2.445 -9.853 1.00 94.69 197 TYR A O 1
ATOM 1508 N N . GLY A 1 198 ? 14.656 1.129 -11.170 1.00 94.00 198 GLY A N 1
ATOM 1509 C CA . GLY A 1 198 ? 15.433 -0.094 -10.965 1.00 94.00 198 GLY A CA 1
ATOM 1510 C C . GLY A 1 198 ? 15.413 -0.583 -9.514 1.00 94.00 198 GLY A C 1
ATOM 1511 O O . GLY A 1 198 ? 16.416 -1.108 -9.030 1.00 94.00 198 GLY A O 1
ATOM 1512 N N . ILE A 1 199 ? 14.308 -0.352 -8.796 1.00 96.31 199 ILE A N 1
ATOM 1513 C CA . ILE A 1 199 ? 14.113 -0.880 -7.443 1.00 96.31 199 ILE A CA 1
ATOM 1514 C C . ILE A 1 199 ? 13.831 -2.378 -7.573 1.00 96.31 199 ILE A C 1
ATOM 1516 O O . ILE A 1 199 ? 12.882 -2.716 -8.277 1.00 96.31 199 ILE A O 1
ATOM 1520 N N . PRO A 1 200 ? 14.581 -3.265 -6.894 1.00 96.50 200 PRO A N 1
ATOM 1521 C CA . PRO A 1 200 ? 14.342 -4.695 -7.012 1.00 96.50 200 PRO A CA 1
ATOM 1522 C C . PRO A 1 200 ? 12.930 -5.079 -6.555 1.00 96.50 200 PRO A C 1
ATOM 1524 O O . PRO A 1 200 ? 12.324 -4.434 -5.696 1.00 96.50 200 PRO A O 1
ATOM 1527 N N . ARG A 1 201 ? 12.407 -6.142 -7.160 1.00 97.12 201 ARG A N 1
ATOM 1528 C CA . ARG A 1 201 ? 11.014 -6.583 -7.071 1.00 97.12 201 ARG A CA 1
ATOM 1529 C C . ARG A 1 201 ? 10.491 -6.730 -5.635 1.00 97.12 201 ARG A C 1
ATOM 1531 O O . ARG A 1 201 ? 9.411 -6.232 -5.310 1.00 97.12 201 ARG A O 1
ATOM 1538 N N . GLU A 1 202 ? 11.240 -7.393 -4.760 1.00 96.25 202 GLU A N 1
ATOM 1539 C CA . GLU A 1 202 ? 10.859 -7.624 -3.363 1.00 96.25 202 GLU A CA 1
ATOM 1540 C C . GLU A 1 202 ? 10.896 -6.329 -2.530 1.00 96.25 202 GLU A C 1
ATOM 1542 O O . GLU A 1 202 ? 10.003 -6.077 -1.712 1.00 96.25 202 GLU A O 1
ATOM 1547 N N . GLU A 1 203 ? 11.880 -5.460 -2.759 1.00 97.50 203 GLU A N 1
ATOM 1548 C CA . GLU A 1 203 ? 11.970 -4.128 -2.159 1.00 97.50 203 GLU A CA 1
ATOM 1549 C C . GLU A 1 203 ? 10.846 -3.205 -2.647 1.00 97.50 203 GLU A C 1
ATOM 1551 O O . GLU A 1 203 ? 10.317 -2.415 -1.864 1.00 97.50 203 GLU A O 1
ATOM 1556 N N . ALA A 1 204 ? 10.416 -3.333 -3.903 1.00 98.12 204 ALA A N 1
ATOM 1557 C CA . ALA A 1 204 ? 9.265 -2.617 -4.443 1.00 98.12 204 ALA A CA 1
ATOM 1558 C C . ALA A 1 204 ? 7.948 -3.071 -3.782 1.00 98.12 204 ALA A C 1
ATOM 1560 O O . ALA A 1 204 ? 7.100 -2.244 -3.439 1.00 98.12 204 ALA A O 1
ATOM 1561 N N . ALA A 1 205 ? 7.784 -4.372 -3.519 1.00 98.44 205 ALA A N 1
ATOM 1562 C CA . ALA A 1 205 ? 6.648 -4.873 -2.741 1.00 98.44 205 ALA A CA 1
ATOM 1563 C C . ALA A 1 205 ? 6.701 -4.419 -1.272 1.00 98.44 205 ALA A C 1
ATOM 1565 O O . ALA A 1 205 ? 5.670 -4.090 -0.680 1.00 98.44 205 ALA A O 1
ATOM 1566 N N . THR A 1 206 ? 7.902 -4.345 -0.694 1.00 98.25 206 THR A N 1
ATOM 1567 C CA . THR A 1 206 ? 8.131 -3.787 0.649 1.00 98.25 206 THR A CA 1
ATOM 1568 C C . THR A 1 206 ? 7.731 -2.313 0.704 1.00 98.25 206 THR A C 1
ATOM 1570 O O . THR A 1 206 ? 7.073 -1.897 1.655 1.00 98.25 206 THR A O 1
ATOM 1573 N N . LEU A 1 207 ? 8.061 -1.539 -0.333 1.00 97.88 207 LEU A N 1
ATOM 1574 C CA . LEU A 1 207 ? 7.651 -0.145 -0.488 1.00 97.88 207 LEU A CA 1
ATOM 1575 C C . LEU A 1 207 ? 6.122 -0.006 -0.499 1.00 97.88 207 LEU A C 1
ATOM 1577 O O . LEU A 1 207 ? 5.591 0.784 0.276 1.00 97.88 207 LEU A O 1
ATOM 1581 N N . LEU A 1 208 ? 5.409 -0.808 -1.300 1.00 98.19 208 LEU A N 1
ATOM 1582 C CA . LEU A 1 208 ? 3.940 -0.811 -1.305 1.00 98.19 208 LEU A CA 1
ATOM 1583 C C . LEU A 1 208 ? 3.372 -1.075 0.099 1.00 98.19 208 LEU A C 1
ATOM 1585 O O . LEU A 1 208 ? 2.491 -0.350 0.563 1.00 98.19 208 LEU A O 1
ATOM 1589 N N . ALA A 1 209 ? 3.875 -2.113 0.771 1.00 98.06 209 ALA A N 1
ATOM 1590 C CA . ALA A 1 209 ? 3.421 -2.499 2.102 1.00 98.06 209 ALA A CA 1
ATOM 1591 C C . ALA A 1 209 ? 3.697 -1.404 3.145 1.00 98.06 209 ALA A C 1
ATOM 1593 O O . ALA A 1 209 ? 2.822 -1.096 3.954 1.00 98.06 209 ALA A O 1
ATOM 1594 N N . TYR A 1 210 ? 4.879 -0.782 3.101 1.00 97.44 210 TYR A N 1
ATOM 1595 C CA . TYR A 1 210 ? 5.228 0.348 3.961 1.00 97.44 210 TYR A CA 1
ATOM 1596 C C . TYR A 1 210 ? 4.281 1.531 3.736 1.00 97.44 210 TYR A C 1
ATOM 1598 O O . TYR A 1 210 ? 3.683 2.013 4.697 1.00 97.44 210 TYR A O 1
ATOM 1606 N N . SER A 1 211 ? 4.083 1.953 2.482 1.00 95.56 211 SER A N 1
ATOM 1607 C CA . SER A 1 211 ? 3.193 3.070 2.144 1.00 95.56 211 SER A CA 1
ATOM 1608 C C . SER A 1 211 ? 1.757 2.815 2.603 1.00 95.56 211 SER A C 1
ATOM 1610 O O . SER A 1 211 ? 1.095 3.729 3.094 1.00 95.56 211 SER A O 1
ATOM 1612 N N . TRP A 1 212 ? 1.285 1.566 2.517 1.00 95.81 212 TRP A N 1
ATOM 1613 C CA . TRP A 1 212 ? -0.017 1.178 3.055 1.00 95.81 212 TRP A CA 1
ATOM 1614 C C . TRP A 1 212 ? -0.078 1.356 4.579 1.00 95.81 212 TRP A C 1
ATOM 1616 O O . TRP A 1 212 ? -0.999 2.006 5.077 1.00 95.81 212 TRP A O 1
ATOM 1626 N N . VAL A 1 213 ? 0.900 0.833 5.331 1.00 96.56 213 VAL A N 1
ATOM 1627 C CA . VAL A 1 213 ? 0.919 0.945 6.804 1.00 96.56 213 VAL A CA 1
ATOM 1628 C C . VAL A 1 213 ? 1.002 2.409 7.234 1.00 96.56 213 VAL A C 1
ATOM 1630 O O . VAL A 1 213 ? 0.223 2.852 8.079 1.00 96.56 213 VAL A O 1
ATOM 1633 N N . GLU A 1 214 ? 1.914 3.171 6.638 1.00 94.12 214 GLU A N 1
ATOM 1634 C CA . GLU A 1 214 ? 2.138 4.577 6.962 1.00 94.12 214 GLU A CA 1
ATOM 1635 C C . GLU A 1 214 ? 0.884 5.431 6.706 1.00 94.12 214 GLU A C 1
ATOM 1637 O O . GLU A 1 214 ? 0.516 6.262 7.546 1.00 94.12 214 GLU A O 1
ATOM 1642 N N . GLN A 1 215 ? 0.174 5.190 5.597 1.00 93.44 215 GLN A N 1
ATOM 1643 C CA . GLN A 1 215 ? -1.105 5.844 5.310 1.00 93.44 215 GLN A CA 1
ATOM 1644 C C . GLN A 1 215 ? -2.145 5.562 6.408 1.00 93.44 215 GLN A C 1
ATOM 1646 O O . GLN A 1 215 ? -2.804 6.491 6.880 1.00 93.44 215 GLN A O 1
ATOM 1651 N N . HIS A 1 216 ? -2.272 4.309 6.855 1.00 94.81 216 HIS A N 1
ATOM 1652 C CA . HIS A 1 216 ? -3.262 3.932 7.870 1.00 94.81 216 HIS A CA 1
ATOM 1653 C C . HIS A 1 216 ? -2.916 4.498 9.251 1.00 94.81 216 HIS A C 1
ATOM 1655 O O . HIS A 1 216 ? -3.793 5.035 9.927 1.00 94.81 216 HIS A O 1
ATOM 1661 N N . VAL A 1 217 ? -1.643 4.460 9.659 1.00 94.75 217 VAL A N 1
ATOM 1662 C CA . VAL A 1 217 ? -1.195 5.082 10.918 1.00 94.75 217 VAL A CA 1
ATOM 1663 C C . VAL A 1 217 ? -1.450 6.593 10.899 1.00 94.75 217 VAL A C 1
ATOM 1665 O O . VAL A 1 217 ? -1.919 7.152 11.888 1.00 94.75 217 VAL A O 1
ATOM 1668 N N . THR A 1 218 ? -1.220 7.253 9.761 1.00 92.12 218 THR A N 1
ATOM 1669 C CA . THR A 1 218 ? -1.463 8.697 9.602 1.00 92.12 218 THR A CA 1
ATOM 1670 C C . THR A 1 218 ? -2.949 9.047 9.678 1.00 92.12 218 THR A C 1
ATOM 1672 O O . THR A 1 218 ? -3.316 10.054 10.287 1.00 92.12 218 THR A O 1
ATOM 1675 N N . ALA A 1 219 ? -3.823 8.219 9.098 1.00 93.06 219 ALA A N 1
ATOM 1676 C CA . ALA A 1 219 ? -5.267 8.384 9.237 1.00 93.06 219 ALA A CA 1
ATOM 1677 C C . ALA A 1 219 ? -5.711 8.204 10.700 1.00 93.06 219 ALA A C 1
ATOM 1679 O O . ALA A 1 219 ? -6.434 9.048 11.230 1.00 93.06 219 ALA A O 1
ATOM 1680 N N . LEU A 1 220 ? -5.218 7.170 11.391 1.00 93.69 220 LEU A N 1
ATOM 1681 C CA . LEU A 1 220 ? -5.524 6.931 12.807 1.00 93.69 220 LEU A CA 1
ATOM 1682 C C . LEU A 1 220 ? -5.058 8.075 13.711 1.00 93.69 220 LEU A C 1
ATOM 1684 O O . LEU A 1 220 ? -5.804 8.475 14.599 1.00 93.69 220 LEU A O 1
ATOM 1688 N N . ALA A 1 221 ? -3.878 8.649 13.460 1.00 91.94 221 ALA A N 1
ATOM 1689 C CA . ALA A 1 221 ? -3.354 9.785 14.222 1.00 91.94 221 ALA A CA 1
ATOM 1690 C C . ALA A 1 221 ? -4.244 11.041 14.150 1.00 91.94 221 ALA A C 1
ATOM 1692 O O . ALA A 1 221 ? -4.159 11.917 15.006 1.00 91.94 221 ALA A O 1
ATOM 1693 N N . ARG A 1 222 ? -5.096 11.133 13.125 1.00 90.50 222 ARG A N 1
ATOM 1694 C CA . ARG A 1 222 ? -6.063 12.222 12.933 1.00 90.50 222 ARG A CA 1
ATOM 1695 C C . ARG A 1 222 ? -7.465 11.879 13.437 1.00 90.50 222 ARG A C 1
ATOM 1697 O O . ARG A 1 222 ? -8.213 12.791 13.771 1.00 90.50 222 ARG A O 1
ATOM 1704 N N . LEU A 1 223 ? -7.827 10.596 13.453 1.00 91.56 223 LEU A N 1
ATOM 1705 C CA . LEU A 1 223 ? -9.126 10.109 13.932 1.00 91.56 223 LEU A CA 1
ATOM 1706 C C . LEU A 1 223 ? -9.162 9.918 15.452 1.00 91.56 223 LEU A C 1
ATOM 1708 O O . LEU A 1 223 ? -10.219 10.014 16.068 1.00 91.56 223 LEU A O 1
ATOM 1712 N N . LEU A 1 224 ? -8.014 9.619 16.056 1.00 90.62 224 LEU A N 1
ATOM 1713 C CA . LEU A 1 224 ? -7.872 9.310 17.472 1.00 90.62 224 LEU A CA 1
ATOM 1714 C C . LEU A 1 224 ? -7.020 10.381 18.163 1.00 90.62 224 LEU A C 1
ATOM 1716 O O . LEU A 1 224 ? -6.166 10.987 17.517 1.00 90.62 224 LEU A O 1
ATOM 1720 N N . PRO A 1 225 ? -7.162 10.577 19.487 1.00 86.38 225 PRO A N 1
ATOM 1721 C CA . PRO A 1 225 ? -6.273 11.433 20.274 1.00 86.38 225 PRO A CA 1
ATOM 1722 C C . PRO A 1 225 ? -4.898 10.764 20.491 1.00 86.38 225 PRO A C 1
ATOM 1724 O O . PRO A 1 225 ? -4.431 10.612 21.618 1.00 86.38 225 PRO A O 1
ATOM 1727 N N . LEU A 1 226 ? -4.256 10.313 19.411 1.00 84.06 226 LEU A N 1
ATOM 1728 C CA . LEU A 1 226 ? -2.931 9.706 19.431 1.00 84.06 226 LEU A CA 1
ATOM 1729 C C . LEU A 1 226 ? -1.868 10.802 19.364 1.00 84.06 226 LEU A C 1
ATOM 1731 O O . LEU A 1 226 ? -1.801 11.581 18.416 1.00 84.06 226 LEU A O 1
ATOM 1735 N N . GLY A 1 227 ? -0.987 10.837 20.362 1.00 86.81 227 GLY A N 1
ATOM 1736 C CA . GLY A 1 227 ? 0.198 11.686 20.299 1.00 86.81 227 GLY A CA 1
ATOM 1737 C C . GLY A 1 227 ? 1.183 11.223 19.207 1.00 86.81 227 GLY A C 1
ATOM 1738 O O . GLY A 1 227 ? 1.155 10.055 18.798 1.00 86.81 227 GLY A O 1
ATOM 1739 N N . PRO A 1 228 ? 2.130 12.083 18.782 1.00 88.88 228 PRO A N 1
ATOM 1740 C CA . PRO A 1 228 ? 3.157 11.718 17.800 1.00 88.88 228 PRO A CA 1
ATOM 1741 C C . PRO A 1 228 ? 3.967 10.475 18.198 1.00 88.88 228 PRO A C 1
ATOM 1743 O O . PRO A 1 228 ? 4.223 9.603 17.371 1.00 88.88 228 PRO A O 1
ATOM 1746 N N . LEU A 1 229 ? 4.312 10.350 19.486 1.00 92.25 229 LEU A N 1
ATOM 1747 C CA . LEU A 1 229 ? 5.056 9.200 20.004 1.00 92.25 229 LEU A CA 1
ATOM 1748 C C . LEU A 1 229 ? 4.241 7.899 19.942 1.00 92.25 229 LEU A C 1
ATOM 1750 O O . LEU A 1 229 ? 4.792 6.856 19.604 1.00 92.25 229 LEU A O 1
ATOM 1754 N N . ALA A 1 230 ? 2.942 7.952 20.246 1.00 91.25 230 ALA A N 1
ATOM 1755 C CA . ALA A 1 230 ? 2.064 6.783 20.167 1.00 91.25 230 ALA A CA 1
ATOM 1756 C C . ALA A 1 230 ? 1.903 6.309 18.714 1.00 91.25 230 ALA A C 1
ATOM 1758 O O . ALA A 1 230 ? 1.969 5.115 18.440 1.00 91.25 230 ALA A O 1
ATOM 1759 N N . SER A 1 231 ? 1.800 7.247 17.767 1.00 92.88 231 SER A N 1
ATOM 1760 C CA . SER A 1 231 ? 1.735 6.936 16.333 1.00 92.88 231 SER A CA 1
ATOM 1761 C C . SER A 1 231 ? 3.017 6.259 15.830 1.00 92.88 231 SER A C 1
ATOM 1763 O O . SER A 1 231 ? 2.946 5.265 15.113 1.00 92.88 231 SER A O 1
ATOM 1765 N N . GLN A 1 232 ? 4.192 6.738 16.256 1.00 94.62 232 GLN A N 1
ATOM 1766 C CA . GLN A 1 232 ? 5.474 6.107 15.915 1.00 94.62 232 GLN A CA 1
ATOM 1767 C C . GLN A 1 232 ? 5.636 4.721 16.553 1.00 94.62 232 GLN A C 1
ATOM 1769 O O . GLN A 1 232 ? 6.111 3.805 15.891 1.00 94.62 232 GLN A O 1
ATOM 1774 N N . LYS A 1 233 ? 5.183 4.529 17.799 1.00 95.31 233 LYS A N 1
ATOM 1775 C CA . LYS A 1 233 ? 5.147 3.201 18.439 1.00 95.31 233 LYS A CA 1
ATOM 1776 C C . LYS A 1 233 ? 4.220 2.228 17.712 1.00 95.31 233 LYS A C 1
ATOM 1778 O O . LYS A 1 233 ? 4.555 1.056 17.569 1.00 95.31 233 LYS A O 1
ATOM 1783 N N . LEU A 1 234 ? 3.061 2.701 17.252 1.00 96.06 234 LEU A N 1
ATOM 1784 C CA . LEU A 1 234 ? 2.142 1.887 16.461 1.00 96.06 234 LEU A CA 1
ATOM 1785 C C . LEU A 1 234 ? 2.785 1.472 15.133 1.00 96.06 234 LEU A C 1
ATOM 1787 O O . LEU A 1 234 ? 2.727 0.297 14.782 1.00 96.06 234 LEU A O 1
ATOM 1791 N N . LEU A 1 235 ? 3.430 2.411 14.431 1.00 95.62 235 LEU A N 1
ATOM 1792 C CA . LEU A 1 235 ? 4.167 2.130 13.200 1.00 95.62 235 LEU A CA 1
ATOM 1793 C C . LEU A 1 235 ? 5.254 1.072 13.443 1.00 95.62 235 LEU A C 1
ATOM 1795 O O . LEU A 1 235 ? 5.216 0.016 12.814 1.00 95.62 235 LEU A O 1
ATOM 1799 N N . ASP A 1 236 ? 6.146 1.308 14.408 1.00 96.75 236 ASP A N 1
ATOM 1800 C CA . ASP A 1 236 ? 7.218 0.383 14.806 1.00 96.75 236 ASP A CA 1
ATOM 1801 C C . ASP A 1 236 ? 6.689 -1.024 15.135 1.00 96.75 236 ASP A C 1
ATOM 1803 O O . ASP A 1 236 ? 7.259 -2.022 14.705 1.00 96.75 236 ASP A O 1
ATOM 1807 N N . GLY A 1 237 ? 5.533 -1.122 15.798 1.00 96.88 237 GLY A N 1
ATOM 1808 C CA . GLY A 1 237 ? 4.901 -2.404 16.114 1.00 96.88 237 GLY A CA 1
ATOM 1809 C C . GLY A 1 237 ? 4.334 -3.171 14.909 1.00 96.88 237 GLY A C 1
ATOM 1810 O O . GLY A 1 237 ? 4.156 -4.386 15.002 1.00 96.88 237 GLY A O 1
ATOM 1811 N N . VAL A 1 238 ? 4.035 -2.503 13.789 1.00 97.62 238 VAL A N 1
ATOM 1812 C CA . VAL A 1 238 ? 3.459 -3.130 12.582 1.00 97.62 238 VAL A CA 1
ATOM 1813 C C . VAL A 1 238 ? 4.537 -3.461 11.545 1.00 97.62 238 VAL A C 1
ATOM 1815 O O . VAL A 1 238 ? 4.453 -4.514 10.905 1.00 97.62 238 VAL A O 1
ATOM 1818 N N . LEU A 1 239 ? 5.567 -2.616 11.398 1.00 97.12 239 LEU A N 1
ATOM 1819 C CA . LEU A 1 239 ? 6.619 -2.761 10.379 1.00 97.12 239 LEU A CA 1
ATOM 1820 C C . LEU A 1 239 ? 7.286 -4.155 10.324 1.00 97.12 239 LEU A C 1
ATOM 1822 O O . LEU A 1 239 ? 7.476 -4.654 9.211 1.00 97.12 239 LEU A O 1
ATOM 1826 N N . PRO A 1 240 ? 7.573 -4.856 11.444 1.00 97.56 240 PRO A N 1
ATOM 1827 C CA . PRO A 1 240 ? 8.141 -6.207 11.410 1.00 97.56 240 PRO A CA 1
ATOM 1828 C C . PRO A 1 240 ? 7.296 -7.231 10.635 1.00 97.56 240 PRO A C 1
ATOM 1830 O O . PRO A 1 240 ? 7.820 -8.237 10.158 1.00 97.56 240 PRO A O 1
ATOM 1833 N N . SER A 1 241 ? 5.992 -6.984 10.473 1.00 97.88 241 SER A N 1
ATOM 1834 C CA . SER A 1 241 ? 5.085 -7.873 9.736 1.00 97.88 241 SER A CA 1
ATOM 1835 C C . SER A 1 241 ? 5.176 -7.720 8.213 1.00 97.88 241 SER A C 1
ATOM 1837 O O . SER A 1 241 ? 4.681 -8.594 7.496 1.00 97.88 241 SER A O 1
ATOM 1839 N N . ILE A 1 242 ? 5.823 -6.664 7.700 1.00 98.38 242 ILE A N 1
ATOM 1840 C CA . ILE A 1 242 ? 5.937 -6.406 6.255 1.00 98.38 242 ILE A CA 1
ATOM 1841 C C . ILE A 1 242 ? 6.680 -7.538 5.548 1.00 98.38 242 ILE A C 1
ATOM 1843 O O . ILE A 1 242 ? 6.184 -8.052 4.549 1.00 98.38 242 ILE A O 1
ATOM 1847 N N . GLY A 1 243 ? 7.817 -7.986 6.090 1.00 97.44 243 GLY A N 1
ATOM 1848 C CA . GLY A 1 243 ? 8.592 -9.068 5.475 1.00 97.44 243 GLY A CA 1
ATOM 1849 C C . GLY A 1 243 ? 7.761 -10.342 5.299 1.00 97.44 243 GLY A C 1
ATOM 1850 O O . GLY A 1 243 ? 7.762 -10.950 4.231 1.00 97.44 243 GLY A O 1
ATOM 1851 N N . ARG A 1 244 ? 6.956 -10.699 6.311 1.00 97.31 244 ARG A N 1
ATOM 1852 C CA . ARG A 1 244 ? 6.025 -11.835 6.228 1.00 97.31 244 ARG A CA 1
ATOM 1853 C C . ARG A 1 244 ? 4.961 -11.626 5.148 1.00 97.31 244 ARG A C 1
ATOM 1855 O O . ARG A 1 244 ? 4.665 -12.562 4.412 1.00 97.31 244 ARG A O 1
ATOM 1862 N N . ALA A 1 245 ? 4.386 -10.428 5.053 1.00 98.12 245 ALA A N 1
ATOM 1863 C CA . ALA A 1 245 ? 3.368 -10.112 4.054 1.00 98.12 245 ALA A CA 1
ATOM 1864 C C . ALA A 1 245 ? 3.909 -10.203 2.618 1.00 98.12 245 ALA A C 1
ATOM 1866 O O . ALA A 1 245 ? 3.248 -10.779 1.754 1.00 98.12 245 ALA A O 1
ATOM 1867 N N . VAL A 1 246 ? 5.127 -9.703 2.386 1.00 98.38 246 VAL A N 1
ATOM 1868 C CA . VAL A 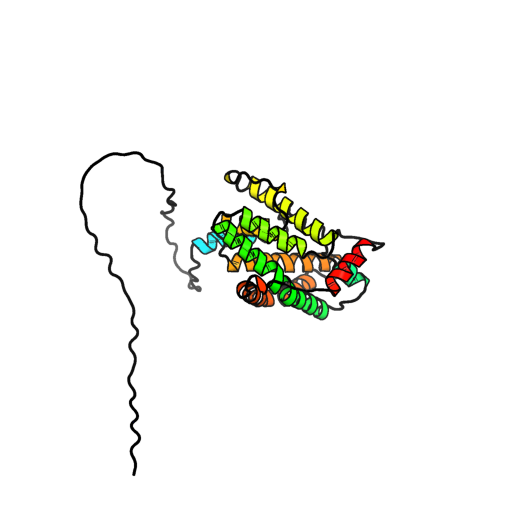1 246 ? 5.808 -9.798 1.086 1.00 98.38 246 VAL A CA 1
ATOM 1869 C C . VAL A 1 246 ? 6.084 -11.254 0.724 1.00 98.38 246 VAL A C 1
ATOM 1871 O O . VAL A 1 246 ? 5.755 -11.670 -0.381 1.00 98.38 246 VAL A O 1
ATOM 1874 N N . LEU A 1 247 ? 6.596 -12.060 1.660 1.00 97.81 247 LEU A N 1
ATOM 1875 C CA . LEU A 1 247 ? 6.839 -13.488 1.424 1.00 97.81 247 LEU A CA 1
ATOM 1876 C C . LEU A 1 247 ? 5.559 -14.243 1.044 1.00 97.81 247 LEU A C 1
ATOM 1878 O O . LEU A 1 247 ? 5.564 -14.998 0.073 1.00 97.81 247 LEU A O 1
ATOM 1882 N N . ILE A 1 248 ? 4.461 -14.015 1.775 1.00 97.50 248 ILE A N 1
ATOM 1883 C CA . ILE A 1 248 ? 3.152 -14.589 1.439 1.00 97.50 248 ILE A CA 1
ATOM 1884 C C . ILE A 1 248 ? 2.767 -14.189 0.012 1.00 97.50 248 ILE A C 1
ATOM 1886 O O . ILE A 1 248 ? 2.529 -15.068 -0.816 1.00 97.50 248 ILE A O 1
ATOM 1890 N N . GLY A 1 249 ? 2.759 -12.892 -0.305 1.00 97.31 249 GLY A N 1
ATOM 1891 C CA . GLY A 1 249 ? 2.284 -12.419 -1.604 1.00 97.31 249 GLY A CA 1
ATOM 1892 C C . GLY A 1 249 ? 3.145 -12.852 -2.792 1.00 97.31 249 GLY A C 1
ATOM 1893 O O . GLY A 1 249 ? 2.612 -13.136 -3.867 1.00 97.31 249 GLY A O 1
ATOM 1894 N N . SER A 1 250 ? 4.457 -12.980 -2.588 1.00 97.31 250 SER A N 1
ATOM 1895 C CA . SER A 1 250 ? 5.390 -13.515 -3.585 1.00 97.31 250 SER A CA 1
ATOM 1896 C C . SER A 1 250 ? 5.190 -15.006 -3.858 1.00 97.31 250 SER A C 1
ATOM 1898 O O . SER A 1 250 ? 5.551 -15.468 -4.936 1.00 97.31 250 SER A O 1
ATOM 1900 N N . SER A 1 251 ? 4.633 -15.759 -2.904 1.00 96.94 251 SER A N 1
ATOM 1901 C CA . SER A 1 251 ? 4.465 -17.214 -3.024 1.00 96.94 251 SER A CA 1
ATOM 1902 C C . SER A 1 251 ? 3.152 -17.660 -3.666 1.00 96.94 251 SER A C 1
ATOM 1904 O O . SER A 1 251 ? 3.066 -18.796 -4.128 1.00 96.94 251 SER A O 1
ATOM 1906 N N . LEU A 1 252 ? 2.134 -16.793 -3.688 1.00 97.12 252 LEU A N 1
ATOM 1907 C CA . LEU A 1 252 ? 0.818 -17.146 -4.221 1.00 97.12 252 LEU A CA 1
ATOM 1908 C C . LEU A 1 252 ? 0.882 -17.309 -5.734 1.00 97.12 252 LEU A C 1
ATOM 1910 O O . LEU A 1 252 ? 1.537 -16.515 -6.406 1.00 97.12 252 LEU A O 1
ATOM 1914 N N . LYS A 1 253 ? 0.156 -18.284 -6.275 1.00 96.75 253 LYS A N 1
ATOM 1915 C CA . LYS A 1 253 ? -0.161 -18.391 -7.704 1.00 96.75 253 LYS A CA 1
ATOM 1916 C C . LYS A 1 253 ? -1.360 -17.518 -8.051 1.00 96.75 253 LYS A C 1
ATOM 1918 O O . LYS A 1 253 ? -2.092 -17.079 -7.172 1.00 96.75 253 LYS A O 1
ATOM 1923 N N . ASP A 1 254 ? -1.562 -17.265 -9.339 1.00 94.81 254 ASP A N 1
ATOM 1924 C CA . ASP A 1 254 ? -2.605 -16.354 -9.823 1.00 94.81 254 ASP A CA 1
ATOM 1925 C C . ASP A 1 254 ? -4.032 -16.790 -9.453 1.00 94.81 254 ASP A C 1
ATOM 1927 O O . ASP A 1 254 ? -4.875 -15.939 -9.182 1.00 94.81 254 ASP A O 1
ATOM 1931 N N . ASP A 1 255 ? -4.295 -18.095 -9.393 1.00 95.06 255 ASP A N 1
ATOM 1932 C CA . ASP A 1 255 ? -5.568 -18.692 -8.975 1.00 95.06 255 ASP A CA 1
ATOM 1933 C C . ASP A 1 255 ? -5.774 -18.701 -7.451 1.00 95.06 255 ASP A C 1
ATOM 1935 O O . ASP A 1 255 ? -6.891 -18.894 -6.973 1.00 95.06 255 ASP A O 1
ATOM 1939 N N . GLU A 1 256 ? -4.717 -18.443 -6.682 1.00 95.19 256 GLU A N 1
ATOM 1940 C CA . GLU A 1 256 ? -4.746 -18.348 -5.219 1.00 95.19 256 GLU A CA 1
ATOM 1941 C C . GLU A 1 256 ? -4.873 -16.894 -4.728 1.00 95.19 256 GLU A C 1
ATOM 1943 O O . GLU A 1 256 ? -5.040 -16.662 -3.523 1.00 95.19 256 GLU A O 1
ATOM 1948 N N . ILE A 1 257 ? -4.780 -15.913 -5.641 1.00 96.25 257 ILE A N 1
ATOM 1949 C CA . ILE A 1 257 ? -4.900 -14.490 -5.315 1.00 96.25 257 ILE A CA 1
ATOM 1950 C C . ILE A 1 257 ? -6.342 -14.191 -4.924 1.00 96.25 257 ILE A C 1
ATOM 1952 O O . ILE A 1 257 ? -7.276 -14.298 -5.719 1.00 96.25 257 ILE A O 1
ATOM 1956 N N . GLY A 1 258 ? -6.508 -13.740 -3.690 1.00 89.88 258 GLY A N 1
ATOM 1957 C CA . GLY A 1 258 ? -7.811 -13.434 -3.143 1.00 89.88 258 GLY A CA 1
ATOM 1958 C C . GLY A 1 258 ? -7.736 -13.177 -1.651 1.00 89.88 258 GLY A C 1
ATOM 1959 O O . 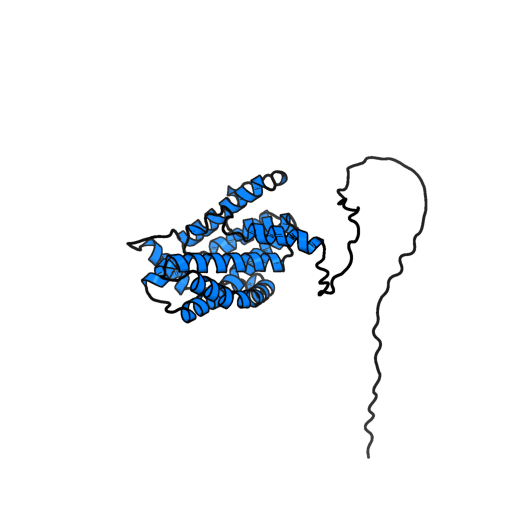GLY A 1 258 ? -7.045 -13.869 -0.897 1.00 89.88 258 GLY A O 1
ATOM 1960 N N . ALA A 1 259 ? -8.500 -12.183 -1.230 1.00 88.38 259 ALA A N 1
ATOM 1961 C CA . ALA A 1 259 ? -8.770 -11.898 0.162 1.00 88.38 259 ALA A CA 1
ATOM 1962 C C . ALA A 1 259 ? -10.247 -11.539 0.298 1.00 88.38 259 ALA A C 1
ATOM 1964 O O . ALA A 1 259 ? -10.854 -11.010 -0.630 1.00 88.38 259 ALA A O 1
ATOM 1965 N N . SER A 1 260 ? -10.810 -11.821 1.466 1.00 78.69 260 SER A N 1
ATOM 1966 C CA . SER A 1 260 ? -12.121 -11.320 1.851 1.00 78.69 260 SER A CA 1
ATOM 1967 C C . SER A 1 260 ? -11.962 -10.602 3.178 1.00 78.69 260 SER A C 1
ATOM 1969 O O . SER A 1 260 ? -11.418 -11.161 4.136 1.00 78.69 260 SER A O 1
ATOM 1971 N N . CYS A 1 261 ? -12.417 -9.354 3.237 1.00 82.44 261 CYS A N 1
ATOM 1972 C CA . CYS A 1 261 ? -12.420 -8.557 4.458 1.00 82.44 261 CYS A CA 1
ATOM 1973 C C . CYS A 1 261 ? -13.823 -7.997 4.714 1.00 82.44 261 CYS A C 1
ATOM 1975 O O . CYS A 1 261 ? -14.012 -6.784 4.646 1.00 82.44 261 CYS A O 1
ATOM 1977 N N . PRO A 1 262 ? -14.810 -8.843 5.084 1.00 83.12 262 PRO A N 1
ATOM 1978 C CA . PRO A 1 262 ? -16.205 -8.417 5.204 1.00 83.12 262 PRO A CA 1
ATOM 1979 C C . PRO A 1 262 ? -16.404 -7.248 6.173 1.00 83.12 262 PRO A C 1
ATOM 1981 O O . PRO A 1 262 ? -17.248 -6.388 5.950 1.00 83.12 262 PRO A O 1
ATOM 1984 N N . ARG A 1 263 ? -15.601 -7.178 7.247 1.00 82.19 263 ARG A N 1
ATOM 1985 C CA . ARG A 1 263 ? -15.639 -6.043 8.182 1.00 82.19 263 ARG A CA 1
ATOM 1986 C C . ARG A 1 263 ? -15.177 -4.744 7.522 1.00 82.19 263 ARG A C 1
ATOM 1988 O O . ARG A 1 263 ? -15.812 -3.724 7.746 1.00 82.19 263 ARG A O 1
ATOM 1995 N N . LEU A 1 264 ? -14.130 -4.773 6.697 1.00 82.19 264 LEU A N 1
ATOM 1996 C CA . LEU A 1 264 ? -13.695 -3.592 5.949 1.00 82.19 264 LEU A CA 1
ATOM 1997 C C . LEU A 1 264 ? -14.765 -3.165 4.935 1.00 82.19 264 LEU A C 1
ATOM 1999 O O . LEU A 1 264 ? -15.087 -1.981 4.872 1.00 82.19 264 LEU A O 1
ATOM 2003 N N . ALA A 1 265 ? -15.356 -4.124 4.214 1.00 83.75 265 ALA A N 1
ATOM 2004 C CA . ALA A 1 265 ? -16.459 -3.888 3.280 1.00 83.75 265 ALA A CA 1
ATOM 2005 C C . ALA A 1 265 ? -17.612 -3.137 3.953 1.00 83.75 265 ALA A C 1
ATOM 2007 O O . ALA A 1 265 ? -18.068 -2.103 3.471 1.00 83.75 265 ALA A O 1
ATOM 2008 N N . LEU A 1 266 ? -18.046 -3.648 5.110 1.00 86.75 266 LEU A N 1
ATOM 2009 C CA . LEU A 1 266 ? -19.129 -3.070 5.899 1.00 86.75 266 LEU A CA 1
ATOM 2010 C C . LEU A 1 266 ? -18.761 -1.687 6.436 1.00 86.75 266 LEU A C 1
ATOM 2012 O O . LEU A 1 266 ? -19.568 -0.773 6.320 1.00 86.75 266 LEU A O 1
ATOM 2016 N N . ALA A 1 267 ? -17.553 -1.509 6.981 1.00 83.00 267 ALA A N 1
ATOM 2017 C CA . ALA A 1 267 ? -17.095 -0.201 7.447 1.00 83.00 267 ALA A CA 1
ATOM 2018 C C . ALA A 1 267 ? -17.088 0.830 6.313 1.00 83.00 267 ALA A C 1
ATOM 2020 O O . ALA A 1 267 ? -17.595 1.934 6.488 1.00 83.00 267 ALA A O 1
ATOM 2021 N N . SER A 1 268 ? -16.569 0.465 5.138 1.00 83.38 268 SER A N 1
ATOM 2022 C CA . SER A 1 268 ? -16.572 1.356 3.980 1.00 83.38 268 SER A CA 1
ATOM 2023 C C . SER A 1 268 ? -17.991 1.655 3.491 1.00 83.38 268 SER A C 1
ATOM 2025 O O . SER A 1 268 ? -18.287 2.809 3.209 1.00 83.38 268 SER A O 1
ATOM 2027 N N . ALA A 1 269 ? -18.889 0.668 3.455 1.00 84.00 269 ALA A N 1
ATOM 2028 C CA . ALA A 1 269 ? -20.284 0.892 3.080 1.00 84.00 269 ALA A CA 1
ATOM 2029 C C . ALA A 1 269 ? -21.017 1.804 4.081 1.00 84.00 269 ALA A C 1
ATOM 2031 O O . ALA A 1 269 ? -21.802 2.659 3.681 1.00 84.00 269 ALA A O 1
ATOM 2032 N N . PHE A 1 270 ? -20.744 1.666 5.383 1.00 83.31 270 PHE A N 1
ATOM 2033 C CA . PHE A 1 270 ? -21.312 2.548 6.404 1.00 83.31 270 PHE A CA 1
ATOM 2034 C C . PHE A 1 270 ? -20.771 3.974 6.307 1.00 83.31 270 PHE A C 1
ATOM 2036 O O . PHE A 1 270 ? -21.547 4.921 6.459 1.00 83.31 270 PHE A O 1
ATOM 2043 N N . HIS A 1 271 ? -19.488 4.130 5.974 1.00 82.69 271 HIS A N 1
ATOM 2044 C CA . HIS A 1 271 ? -18.858 5.431 5.762 1.00 82.69 271 HIS A CA 1
ATOM 2045 C C . HIS A 1 271 ? -19.541 6.256 4.652 1.00 82.69 271 HIS A C 1
ATOM 2047 O O . HIS A 1 271 ? -19.645 7.479 4.773 1.00 82.69 271 HIS A O 1
ATOM 2053 N N . GLU A 1 272 ? -20.109 5.611 3.621 1.00 81.44 272 GLU A N 1
ATOM 2054 C CA . GLU A 1 272 ? -20.888 6.301 2.577 1.00 81.44 272 GLU A CA 1
ATOM 2055 C C . GLU A 1 272 ? -22.114 7.045 3.145 1.00 81.44 272 GLU A C 1
ATOM 2057 O O . GLU A 1 272 ? -22.537 8.059 2.590 1.00 81.44 272 GLU A O 1
ATOM 2062 N N . THR A 1 273 ? -22.662 6.576 4.271 1.00 79.81 273 THR A N 1
ATOM 2063 C CA . THR A 1 273 ? -23.883 7.108 4.909 1.00 79.81 273 THR A CA 1
ATOM 2064 C C . THR A 1 273 ? -23.637 7.852 6.227 1.00 79.81 273 THR A C 1
ATOM 2066 O O . THR A 1 273 ? -24.590 8.248 6.899 1.00 79.81 273 THR A O 1
ATOM 2069 N N . GLN A 1 274 ? -22.375 8.054 6.611 1.00 78.06 274 GLN A N 1
ATOM 2070 C CA . GLN A 1 274 ? -22.007 8.654 7.893 1.00 78.06 274 GLN A CA 1
ATOM 2071 C C . GLN A 1 274 ? -22.335 10.158 7.946 1.00 78.06 274 GLN A C 1
ATOM 2073 O O . GLN A 1 274 ? -22.045 10.904 7.009 1.00 78.06 274 GLN A O 1
ATOM 2078 N N . TYR A 1 275 ? -22.932 10.614 9.055 1.00 60.53 275 TYR A N 1
ATOM 2079 C CA . TYR A 1 275 ? -23.411 11.997 9.205 1.00 60.53 275 TYR A CA 1
ATOM 2080 C C . TYR A 1 275 ? -22.271 13.024 9.324 1.00 60.53 275 TYR A C 1
ATOM 2082 O O . TYR A 1 275 ? -22.323 14.082 8.697 1.00 60.53 275 TYR A O 1
ATOM 2090 N N . CYS A 1 276 ? -21.225 12.714 10.096 1.00 75.12 276 CYS A N 1
ATOM 2091 C CA . CYS A 1 276 ? -20.027 13.546 10.234 1.00 75.12 276 CYS A CA 1
ATOM 2092 C C . CYS A 1 276 ? -18.845 12.861 9.545 1.00 75.12 276 CYS A C 1
ATOM 2094 O O . CYS A 1 276 ? -18.516 11.740 9.914 1.00 75.12 276 CYS A O 1
ATOM 2096 N N . ARG A 1 277 ? -18.201 13.533 8.579 1.00 77.94 277 ARG A N 1
ATOM 2097 C CA . ARG A 1 277 ? -17.061 12.989 7.820 1.00 77.94 277 ARG A CA 1
ATOM 2098 C C . ARG A 1 277 ? -15.891 13.965 7.789 1.00 77.94 277 ARG A C 1
ATOM 2100 O O . ARG A 1 277 ? -16.040 15.102 7.339 1.00 77.94 277 ARG A O 1
ATOM 2107 N N . VAL A 1 278 ? -14.725 13.511 8.230 1.00 78.44 278 VAL A N 1
ATOM 2108 C CA . VAL A 1 278 ? -13.452 14.245 8.177 1.00 78.44 278 VAL A CA 1
ATOM 2109 C C . VAL A 1 278 ? -12.601 13.776 6.991 1.00 78.44 278 VAL A C 1
ATOM 2111 O O 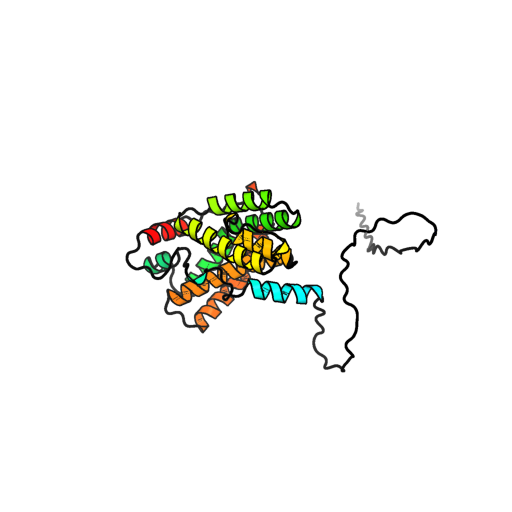. VAL A 1 278 ? -11.786 14.550 6.477 1.00 78.44 278 VAL A O 1
ATOM 2114 N N . PHE A 1 279 ? -12.807 12.543 6.517 1.00 78.06 279 PHE A N 1
ATOM 2115 C CA . PHE A 1 279 ? -12.103 11.967 5.377 1.00 78.06 279 PHE A CA 1
ATOM 2116 C C . PHE A 1 279 ? -13.014 11.662 4.183 1.00 78.06 279 PHE A C 1
ATOM 2118 O O . PHE A 1 279 ? -14.229 11.465 4.274 1.00 78.06 279 PHE A O 1
ATOM 2125 N N . ARG A 1 280 ? -12.375 11.570 3.015 1.00 74.69 280 ARG A N 1
ATOM 2126 C CA . ARG A 1 280 ? -12.902 10.801 1.884 1.00 74.69 280 ARG A CA 1
ATOM 2127 C C . ARG A 1 280 ? -12.573 9.317 2.128 1.00 74.69 280 ARG A C 1
ATOM 2129 O O . ARG A 1 280 ? -11.681 9.002 2.913 1.00 74.69 280 ARG A O 1
ATOM 2136 N N . SER A 1 281 ? -13.295 8.391 1.516 1.00 62.81 281 SER A N 1
ATOM 2137 C CA . SER A 1 281 ? -12.893 6.976 1.434 1.00 62.81 281 SER A CA 1
ATOM 2138 C C . SER A 1 281 ? -13.134 6.473 0.028 1.00 62.81 281 SER A C 1
ATOM 2140 O O . SER A 1 281 ? -13.806 7.206 -0.739 1.00 62.81 281 SER A O 1
#

pLDDT: mean 79.26, std 25.97, range [24.28, 98.75]

Radius of gyration: 25.12 Å; chains: 1; bounding box: 66×78×66 Å

Foldseek 3Di:
DDDDDDDDDDDDDDDDDDDDDDDDDDDDDDDDDDDDDDDDDDDDDDDDDDDDDPPPCDDPLNVQLVVLLCVLLDPPQQLCLLQAQLLVLLCVVVVVADDLVRLLVVLLCCLQFPCLQAVLLLLLQLLVCVLVVNVVSNLVSLVVSLVQPLDPLSQVSQQSSQLSLQVVVCVVCVVVVDPSNSGRGNSNSLSNSCVVSVPDSLSSSLSVSLSVLLSNLSSCVVSDVADPVSSVVSSVSNSVSSNVSSVSSVPDDPVRRDHDDVVSSVSLVVQVVDPDDPHGD